Protein AF-A0A1Z9AS74-F1 (afdb_monomer_lite)

Foldseek 3Di:
DQPDQDAAQAKDFPVVSCVVRVHDLVSLCSNLQFDSLQSVLCSVQFRWIGHGSFIWGFPDPLDVDQDADPGWRWDQLQVCCCVPVVSDLVVVCVVSVHDSVVSVVLNVQRWIDTSNTIIGTDDGFGWWWKAFLQLCCCPVVVSPLCVVQVVQVHHSVVSVVLNVQRWIDTPNFIKGFDDPQPVVDHGHRGTFIKTFPLSCQLCLSVDDSVVSVVLVPPPPSVVSSVVSLVVVCVVVVVCNVVSVVQNPPRPWIDTPRTIIDTPRPD

Secondary structure (DSSP, 8-state):
----PPPEEEEEEHHHHHHHTT--HHHHHHHHTB-HHHHHHHHHHS-EEEEETEEEEE---SSSS----SS---EEHHHHHHHHHTT-HHHHHHHHT--HHHHHHHHHTT-EEETTEEEEEE-PPBEEEEEEHHHHHHHHSTT-HHHHHHHTT--HHHHHHHHTTT-EEETTEEEEE---SSTT----SSPEEEEEHHHHHHTTTTS-HHHHHHHHT-S-HHHHHHHHHHHHHHHTGGGHHHHHHHHTSTTEEEETTEEEEE----

pLDDT: mean 89.71, std 7.83, range [37.09, 96.62]

Structure (mmCIF, N/CA/C/O backbone):
data_AF-A0A1Z9AS74-F1
#
_entry.id   AF-A0A1Z9AS74-F1
#
loop_
_atom_site.group_PDB
_atom_site.id
_atom_site.type_symbol
_atom_site.label_atom_id
_atom_site.label_alt_id
_atom_site.label_comp_id
_atom_site.label_asym_id
_atom_site.label_entity_id
_atom_site.label_seq_id
_atom_site.pdbx_PDB_ins_code
_atom_site.Cartn_x
_atom_site.Cartn_y
_atom_site.Cartn_z
_atom_site.occupancy
_atom_site.B_iso_or_equiv
_atom_site.auth_seq_id
_atom_site.auth_comp_id
_atom_site.auth_asym_id
_atom_site.auth_atom_id
_atom_site.pdbx_PDB_model_num
ATOM 1 N N . MET A 1 1 ? -21.121 -2.957 -3.893 1.00 37.09 1 MET A N 1
ATOM 2 C CA . MET A 1 1 ? -20.761 -3.255 -5.298 1.00 37.09 1 MET A CA 1
ATOM 3 C C . MET A 1 1 ? -19.310 -2.841 -5.488 1.00 37.09 1 MET A C 1
ATOM 5 O O . MET A 1 1 ? -18.975 -1.744 -5.074 1.00 37.09 1 MET A O 1
ATOM 9 N N . GLN A 1 2 ? -18.427 -3.704 -5.999 1.00 46.56 2 GLN A N 1
ATOM 10 C CA . GLN A 1 2 ? -17.065 -3.272 -6.344 1.00 46.56 2 GLN A CA 1
ATOM 11 C C . GLN A 1 2 ? -17.156 -2.410 -7.606 1.00 46.56 2 GLN A C 1
ATOM 13 O O . GLN A 1 2 ? -17.549 -2.927 -8.653 1.00 46.56 2 GLN A O 1
ATOM 18 N N . ASN A 1 3 ? -16.815 -1.123 -7.508 1.00 53.22 3 ASN A N 1
ATOM 19 C CA . ASN A 1 3 ? -16.619 -0.275 -8.680 1.00 53.22 3 ASN A CA 1
ATOM 20 C C . ASN A 1 3 ? -15.482 -0.887 -9.505 1.00 53.22 3 ASN A C 1
ATOM 22 O O . ASN A 1 3 ? -14.310 -0.817 -9.135 1.00 53.22 3 ASN A O 1
ATOM 26 N N . LYS A 1 4 ? -15.835 -1.578 -10.593 1.00 73.62 4 LYS A N 1
ATOM 27 C CA . LYS A 1 4 ? -14.852 -2.088 -11.547 1.00 73.62 4 LYS A CA 1
ATOM 28 C C . LYS A 1 4 ? -14.356 -0.905 -12.364 1.00 73.62 4 LYS A C 1
ATOM 30 O O . LYS A 1 4 ? -15.048 -0.459 -13.272 1.00 73.62 4 LYS A O 1
ATOM 35 N N . ILE A 1 5 ? -13.164 -0.419 -12.040 1.00 82.69 5 ILE A N 1
ATOM 36 C CA . ILE A 1 5 ? -12.477 0.566 -12.876 1.00 82.69 5 ILE A CA 1
ATOM 37 C C . ILE A 1 5 ? -12.129 -0.045 -14.248 1.00 82.69 5 ILE A C 1
ATOM 39 O O . ILE A 1 5 ? -11.833 -1.245 -14.324 1.00 82.69 5 ILE A O 1
ATOM 43 N N . PRO A 1 6 ? -12.167 0.735 -15.342 1.00 84.81 6 PRO A N 1
ATOM 44 C CA . PRO A 1 6 ? -11.913 0.218 -16.685 1.00 84.81 6 PRO A CA 1
ATOM 45 C C . PRO A 1 6 ? -10.488 -0.329 -16.852 1.00 84.81 6 PRO A C 1
ATOM 47 O O . PRO A 1 6 ? -9.507 0.367 -16.612 1.00 84.81 6 PRO A O 1
ATOM 50 N N . SER A 1 7 ? -10.333 -1.570 -17.312 1.00 84.81 7 SER A N 1
ATOM 51 C CA . SER A 1 7 ? -9.008 -2.104 -17.661 1.00 84.81 7 SER A CA 1
ATOM 52 C C . SER A 1 7 ? -8.605 -1.656 -19.070 1.00 84.81 7 SER A C 1
ATOM 54 O O . SER A 1 7 ? -9.430 -1.662 -19.985 1.00 84.81 7 SER A O 1
ATOM 56 N N . THR A 1 8 ? -7.333 -1.303 -19.277 1.00 85.44 8 THR A N 1
ATOM 57 C CA . THR A 1 8 ? -6.814 -0.871 -20.587 1.00 85.44 8 THR A CA 1
ATOM 58 C C . THR A 1 8 ? -5.748 -1.824 -21.120 1.00 85.44 8 THR A C 1
ATOM 60 O O . THR A 1 8 ? -4.855 -2.252 -20.398 1.00 85.44 8 THR A O 1
ATOM 63 N N . LYS A 1 9 ? -5.804 -2.153 -22.415 1.00 88.38 9 LYS A N 1
ATOM 64 C CA . LYS A 1 9 ? -4.730 -2.903 -23.104 1.00 88.38 9 LYS A CA 1
ATOM 65 C C . LYS A 1 9 ? -3.607 -1.993 -23.616 1.00 88.38 9 LYS A C 1
ATOM 67 O O . LYS A 1 9 ? -2.625 -2.484 -24.170 1.00 88.38 9 LYS A O 1
ATOM 72 N N . LEU A 1 10 ? -3.790 -0.680 -23.504 1.00 92.19 10 LEU A N 1
ATOM 73 C CA . LEU A 1 10 ? -2.827 0.334 -23.908 1.00 92.19 10 LEU A CA 1
ATOM 74 C C . LEU A 1 10 ? -2.086 0.835 -22.674 1.00 92.19 10 LEU A C 1
ATOM 76 O O . LEU A 1 10 ? -2.674 0.939 -21.602 1.00 92.19 10 LEU A O 1
ATOM 80 N N . VAL A 1 11 ? -0.819 1.199 -22.842 1.00 92.88 11 VAL A N 1
ATOM 81 C CA . VAL A 1 11 ? -0.097 1.936 -21.803 1.00 92.88 11 VAL A CA 1
ATOM 82 C C . VAL A 1 11 ? -0.590 3.378 -21.797 1.00 92.88 11 VAL A C 1
ATOM 84 O O . VAL A 1 11 ? -0.501 4.066 -22.812 1.00 92.88 11 VAL A O 1
ATOM 87 N N . MET A 1 12 ? -1.080 3.845 -20.658 1.00 92.62 12 MET A N 1
ATOM 88 C CA . MET A 1 12 ? -1.488 5.234 -20.456 1.00 92.62 12 MET A CA 1
ATOM 89 C C . MET A 1 12 ? -0.696 5.831 -19.303 1.00 92.62 12 MET A C 1
ATOM 91 O O . MET A 1 12 ? -0.360 5.128 -18.360 1.00 92.62 12 MET A O 1
ATOM 95 N N . ASP A 1 13 ? -0.377 7.115 -19.382 1.00 91.31 13 ASP A N 1
ATOM 96 C CA . ASP A 1 13 ? 0.068 7.877 -18.215 1.00 91.31 13 ASP A CA 1
ATOM 97 C C . ASP A 1 13 ? -1.055 7.892 -17.159 1.00 91.31 13 ASP A C 1
ATOM 99 O O . ASP A 1 13 ? -2.227 7.948 -17.533 1.00 91.31 13 ASP A O 1
ATOM 103 N N . LEU A 1 14 ? -0.725 7.757 -15.869 1.00 92.19 14 LEU A N 1
ATOM 104 C CA . LEU A 1 14 ? -1.730 7.616 -14.806 1.00 92.19 14 LEU A CA 1
ATOM 105 C C . LEU A 1 14 ? -2.691 8.823 -14.731 1.00 92.19 14 LEU A C 1
ATOM 107 O O . LEU A 1 14 ? -3.897 8.583 -14.800 1.00 92.19 14 LEU A O 1
ATOM 111 N N . PRO A 1 15 ? -2.224 10.088 -14.673 1.00 91.69 15 PRO A N 1
ATOM 112 C CA . PRO A 1 15 ? -3.095 11.259 -14.807 1.00 91.69 15 PRO A CA 1
ATOM 113 C C . PRO A 1 15 ? -4.027 11.194 -16.022 1.00 91.69 15 PRO A C 1
ATOM 115 O O . PRO A 1 15 ? -5.236 11.371 -15.888 1.00 91.69 15 PRO A O 1
ATOM 118 N N . HIS A 1 16 ? -3.487 10.861 -17.198 1.00 91.12 16 HIS A N 1
ATOM 119 C CA . HIS A 1 16 ? -4.297 10.750 -18.411 1.00 91.12 16 HIS A CA 1
ATOM 120 C C . HIS A 1 16 ? -5.325 9.608 -18.345 1.00 91.12 16 HIS A C 1
ATOM 122 O O . HIS A 1 16 ? -6.422 9.736 -18.879 1.00 91.12 16 HIS A O 1
ATOM 128 N N . TYR A 1 17 ? -4.991 8.484 -17.708 1.00 92.88 17 TYR A N 1
ATOM 129 C CA . TYR A 1 17 ? -5.926 7.381 -17.481 1.00 92.88 17 TYR A CA 1
ATOM 130 C C . TYR A 1 17 ? -7.100 7.820 -16.596 1.00 92.88 17 TYR A C 1
ATOM 132 O O . TYR A 1 17 ? -8.246 7.543 -16.944 1.00 92.88 17 TYR A O 1
ATOM 140 N N . LEU A 1 18 ? -6.820 8.512 -15.486 1.00 92.94 18 LEU A N 1
ATOM 141 C CA . LEU A 1 18 ? -7.846 8.994 -14.555 1.00 92.94 18 LEU A CA 1
ATOM 142 C C . LEU A 1 18 ? -8.792 9.984 -15.245 1.00 92.94 18 LEU A C 1
ATOM 144 O O . LEU A 1 18 ? -10.007 9.829 -15.162 1.00 92.94 18 LEU A O 1
ATOM 148 N N . GLU A 1 19 ? -8.238 10.933 -16.003 1.00 93.25 19 GLU A N 1
ATOM 149 C CA . GLU A 1 19 ? -9.012 11.894 -16.794 1.00 93.25 19 GLU A CA 1
ATOM 150 C C . GLU A 1 19 ? -9.848 11.203 -17.883 1.00 93.25 19 GLU A C 1
ATOM 152 O O . GLU A 1 19 ? -11.042 11.455 -18.004 1.00 93.25 19 GLU A O 1
ATOM 157 N N . HIS A 1 20 ? -9.244 10.299 -18.663 1.00 92.12 20 HIS A N 1
ATOM 158 C CA . HIS A 1 20 ? -9.912 9.643 -19.790 1.00 92.12 20 HIS A CA 1
ATOM 159 C C . HIS A 1 20 ? -11.107 8.781 -19.374 1.00 92.12 20 HIS A C 1
ATOM 161 O O . HIS A 1 20 ? -12.071 8.671 -20.131 1.00 92.12 20 HIS A O 1
ATOM 167 N N . PHE A 1 21 ? -11.023 8.137 -18.209 1.00 92.88 21 PHE A N 1
ATOM 168 C CA . PHE A 1 21 ? -12.086 7.283 -17.684 1.00 92.88 21 PHE A CA 1
ATOM 169 C C . PHE A 1 21 ? -12.975 7.978 -16.649 1.00 92.88 21 PHE A C 1
ATOM 171 O O . PHE A 1 21 ? -13.866 7.319 -16.121 1.00 92.88 21 PHE A O 1
ATOM 178 N N . GLU A 1 22 ? -12.747 9.267 -16.377 1.00 93.12 22 GLU A N 1
ATOM 179 C CA . GLU A 1 22 ? -13.486 10.051 -15.377 1.00 93.12 22 GLU A CA 1
ATOM 180 C C . GLU A 1 22 ? -13.488 9.379 -13.987 1.00 93.12 22 GLU A C 1
ATOM 182 O O . GLU A 1 22 ? -14.496 9.365 -13.288 1.00 93.12 22 GLU A O 1
ATOM 187 N N . VAL A 1 23 ? -12.349 8.792 -13.596 1.00 92.00 23 VAL A N 1
ATOM 188 C CA . VAL A 1 23 ? -12.166 8.084 -12.316 1.00 92.00 23 VAL A CA 1
ATOM 189 C C . VAL A 1 23 ? -11.324 8.942 -11.378 1.00 92.00 23 VAL A C 1
ATOM 191 O O . VAL A 1 23 ? -10.235 9.380 -11.756 1.00 92.00 23 VAL A O 1
ATOM 194 N N . SER A 1 24 ? -11.778 9.143 -10.139 1.00 92.88 24 SER A N 1
ATOM 195 C CA . SER A 1 24 ? -10.987 9.873 -9.138 1.00 92.88 24 SER A CA 1
ATOM 196 C C . SER A 1 24 ? -9.806 9.039 -8.608 1.00 92.88 24 SER A C 1
ATOM 198 O O . SER A 1 24 ? -9.793 7.806 -8.693 1.00 92.88 24 SER A O 1
ATOM 200 N N . SER A 1 25 ? -8.789 9.684 -8.024 1.00 92.06 25 SER A N 1
ATOM 201 C CA . SER A 1 25 ? -7.680 8.968 -7.373 1.00 92.06 25 SER A CA 1
ATOM 202 C C . SER A 1 25 ? -8.161 8.098 -6.211 1.00 92.06 25 SER A C 1
ATOM 204 O O . SER A 1 25 ? -7.641 6.998 -6.024 1.00 92.06 25 SER A O 1
ATOM 206 N N . GLU A 1 26 ? -9.178 8.540 -5.469 1.00 92.12 26 GLU A N 1
ATOM 207 C CA . GLU A 1 26 ? -9.813 7.775 -4.393 1.00 92.12 26 GLU A CA 1
ATOM 208 C C . GLU A 1 26 ? -10.501 6.518 -4.921 1.00 92.12 26 GLU A C 1
ATOM 210 O O . GLU A 1 26 ? -10.281 5.425 -4.393 1.00 92.12 26 GLU A O 1
ATOM 215 N N . GLU A 1 27 ? -11.292 6.646 -5.987 1.00 91.31 27 GLU A N 1
ATOM 216 C CA . GLU A 1 27 ? -11.967 5.513 -6.621 1.00 91.31 27 GLU A CA 1
ATOM 217 C C . GLU A 1 27 ? -10.962 4.507 -7.184 1.00 91.31 27 GLU A C 1
ATOM 219 O O . GLU A 1 27 ? -11.112 3.295 -6.989 1.00 91.31 27 GLU A O 1
ATOM 224 N N . PHE A 1 28 ? -9.900 4.996 -7.829 1.00 91.94 28 PHE A N 1
ATOM 225 C CA . PHE A 1 28 ? -8.823 4.155 -8.339 1.00 91.94 28 PHE A CA 1
ATOM 226 C C . PHE A 1 28 ? -8.083 3.430 -7.209 1.00 91.94 28 PHE A C 1
ATOM 228 O O . PHE A 1 28 ? -7.892 2.211 -7.276 1.00 91.94 28 PHE A O 1
ATOM 235 N N . ALA A 1 29 ? -7.694 4.154 -6.155 1.00 91.81 29 ALA A N 1
ATOM 236 C CA . ALA A 1 29 ? -7.008 3.595 -4.995 1.00 91.81 29 ALA A CA 1
ATOM 237 C C . ALA A 1 29 ? -7.863 2.524 -4.309 1.00 91.81 29 ALA A C 1
ATOM 239 O O . ALA A 1 29 ? -7.374 1.428 -4.026 1.00 91.81 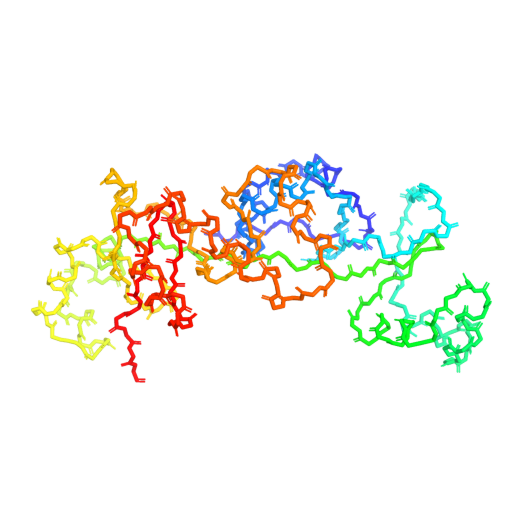29 ALA A O 1
ATOM 240 N N . LEU A 1 30 ? -9.155 2.798 -4.108 1.00 90.12 30 LEU A N 1
ATOM 241 C CA . LEU A 1 30 ? -10.104 1.852 -3.533 1.00 90.12 30 LEU A CA 1
ATOM 242 C C . LEU A 1 30 ? -10.239 0.595 -4.400 1.00 90.12 30 LEU A C 1
ATOM 244 O O . LEU A 1 30 ? -10.128 -0.520 -3.888 1.00 90.12 30 LEU A O 1
ATOM 248 N N . ALA A 1 31 ? -10.428 0.757 -5.711 1.00 88.81 31 ALA A N 1
ATOM 249 C CA . ALA A 1 31 ? -10.612 -0.362 -6.632 1.00 88.81 31 ALA A CA 1
ATOM 250 C C . ALA A 1 31 ? -9.354 -1.236 -6.775 1.00 88.81 31 ALA A C 1
ATOM 252 O O . ALA A 1 31 ? -9.466 -2.448 -6.972 1.00 88.81 31 ALA A O 1
ATOM 253 N N . LYS A 1 32 ? -8.157 -0.647 -6.660 1.00 88.06 32 LYS A N 1
ATOM 254 C CA . LYS A 1 32 ? -6.878 -1.376 -6.692 1.00 88.06 32 LYS A CA 1
ATOM 255 C C . LYS A 1 32 ? -6.396 -1.850 -5.317 1.00 88.06 32 LYS A C 1
ATOM 257 O O . LYS A 1 32 ? -5.405 -2.576 -5.250 1.00 88.06 32 LYS A O 1
ATOM 262 N N . GLY A 1 33 ? -7.074 -1.475 -4.229 1.00 91.44 33 GLY A N 1
ATOM 263 C CA . GLY A 1 33 ? -6.620 -1.764 -2.867 1.00 91.44 33 GLY A CA 1
ATOM 264 C C . GLY A 1 33 ? -5.270 -1.114 -2.555 1.00 91.44 33 GLY A C 1
ATOM 265 O O . GLY A 1 33 ? -4.417 -1.738 -1.927 1.00 91.44 33 GLY A O 1
ATOM 266 N N . ILE A 1 34 ? -5.059 0.110 -3.037 1.00 93.75 34 ILE A N 1
ATOM 267 C CA . ILE A 1 34 ? -3.841 0.908 -2.878 1.00 93.75 34 ILE A CA 1
ATOM 268 C C . ILE A 1 34 ? -4.069 1.972 -1.801 1.00 93.75 34 ILE A C 1
ATOM 270 O O . ILE A 1 34 ? -5.157 2.537 -1.683 1.00 93.75 34 ILE A O 1
ATOM 274 N N . TYR A 1 35 ? -3.035 2.263 -1.014 1.00 94.06 35 TYR A N 1
ATOM 275 C CA . TYR A 1 35 ? -3.054 3.379 -0.073 1.00 94.06 35 TYR A CA 1
ATOM 276 C C . TYR A 1 35 ? -3.079 4.722 -0.812 1.00 94.06 35 TYR A C 1
ATOM 278 O O . TYR A 1 35 ? -2.152 5.038 -1.557 1.00 94.06 35 TYR A O 1
ATOM 286 N N . LEU A 1 36 ? -4.142 5.504 -0.601 1.00 92.44 36 LEU A N 1
ATOM 287 C CA . LEU A 1 36 ? -4.452 6.714 -1.364 1.00 92.44 36 LEU A CA 1
ATOM 288 C C . LEU A 1 36 ? -3.326 7.740 -1.294 1.00 92.44 36 LEU A C 1
ATOM 290 O O . LEU A 1 36 ? -2.847 8.179 -2.328 1.00 92.44 36 LEU A O 1
ATOM 294 N N . ASN A 1 37 ? -2.838 8.048 -0.093 1.00 89.31 37 ASN A N 1
ATOM 295 C CA . ASN A 1 37 ? -1.765 9.027 0.082 1.00 89.31 37 ASN A CA 1
ATOM 296 C C . ASN A 1 37 ? -0.497 8.605 -0.697 1.00 89.31 37 ASN A C 1
ATOM 298 O O . ASN A 1 37 ? 0.132 9.414 -1.371 1.00 89.31 37 ASN A O 1
ATOM 302 N N . ALA A 1 38 ? -0.172 7.306 -0.728 1.00 89.75 38 ALA A N 1
ATOM 303 C CA . ALA A 1 38 ? 0.943 6.824 -1.543 1.00 89.75 38 ALA A CA 1
ATOM 304 C C . ALA A 1 38 ? 0.698 6.990 -3.056 1.00 89.75 38 ALA A C 1
ATOM 306 O O . ALA A 1 38 ? 1.643 7.288 -3.785 1.00 89.75 38 ALA A O 1
ATOM 307 N N . LEU A 1 39 ? -0.544 6.815 -3.522 1.00 91.44 39 LEU A N 1
ATOM 308 C CA . LEU A 1 39 ? -0.935 7.059 -4.912 1.00 91.44 39 LEU A CA 1
ATOM 309 C C . LEU A 1 39 ? -0.874 8.546 -5.272 1.00 91.44 39 LEU A C 1
ATOM 311 O O . LEU A 1 39 ? -0.305 8.883 -6.302 1.00 91.44 39 LEU A O 1
ATOM 315 N N . GLU A 1 40 ? -1.432 9.424 -4.441 1.00 89.06 40 GLU A N 1
ATOM 316 C CA . GLU A 1 40 ? -1.433 10.876 -4.656 1.00 89.06 40 GLU A CA 1
ATOM 317 C C . GLU A 1 40 ? -0.017 11.426 -4.727 1.00 89.06 40 GLU A C 1
ATOM 319 O O . GLU A 1 40 ? 0.319 12.203 -5.621 1.00 89.06 40 GLU A O 1
ATOM 324 N N . ILE A 1 41 ? 0.843 10.972 -3.819 1.00 82.50 41 ILE A N 1
ATOM 325 C CA . ILE A 1 41 ? 2.250 11.320 -3.874 1.00 82.50 41 ILE A CA 1
ATOM 326 C C . ILE A 1 41 ? 2.866 10.838 -5.199 1.00 82.50 41 ILE A C 1
ATOM 328 O O . ILE A 1 41 ? 3.551 11.603 -5.879 1.00 82.50 41 ILE A O 1
ATOM 332 N N . ALA A 1 42 ? 2.608 9.589 -5.596 1.00 83.56 42 ALA A N 1
ATOM 333 C CA . ALA A 1 42 ? 3.154 9.057 -6.836 1.00 83.56 42 ALA A CA 1
ATOM 334 C C . ALA A 1 42 ? 2.637 9.804 -8.076 1.00 83.56 42 ALA A C 1
ATOM 336 O O . ALA A 1 42 ? 3.420 10.051 -8.977 1.00 83.56 42 ALA A O 1
ATOM 337 N N . ILE A 1 43 ? 1.372 10.236 -8.114 1.00 86.38 43 ILE A N 1
ATOM 338 C CA . ILE A 1 43 ? 0.814 11.059 -9.204 1.00 86.38 43 ILE A CA 1
ATOM 339 C C . ILE A 1 43 ? 1.583 12.378 -9.363 1.00 86.38 43 ILE A C 1
ATOM 341 O O . ILE A 1 43 ? 1.814 12.824 -10.486 1.00 86.38 43 ILE A O 1
ATOM 345 N N . ASN A 1 44 ? 1.974 12.999 -8.249 1.00 80.56 44 ASN A N 1
ATOM 346 C CA . ASN A 1 44 ? 2.608 14.316 -8.249 1.00 80.56 44 ASN A CA 1
ATOM 347 C C . ASN A 1 44 ? 4.123 14.270 -8.491 1.00 80.56 44 ASN A C 1
ATOM 349 O O . ASN A 1 44 ? 4.690 15.212 -9.044 1.00 80.56 44 ASN A O 1
ATOM 353 N N . GLU A 1 45 ? 4.789 13.199 -8.065 1.00 74.81 45 GLU A N 1
ATOM 354 C CA . GLU A 1 45 ? 6.256 13.115 -8.055 1.00 74.81 45 GLU A CA 1
ATOM 355 C C . GLU A 1 45 ? 6.822 12.101 -9.045 1.00 74.81 45 GLU A C 1
ATOM 357 O O . GLU A 1 45 ? 7.976 12.216 -9.463 1.00 74.81 45 GLU A O 1
ATOM 362 N N . GLU A 1 46 ? 6.037 11.092 -9.416 1.00 75.88 46 GLU A N 1
ATOM 363 C CA . GLU A 1 46 ? 6.499 9.955 -10.191 1.00 75.88 46 GLU A CA 1
ATOM 364 C C . GLU A 1 46 ? 5.708 9.828 -11.487 1.00 75.88 46 GLU A C 1
ATOM 366 O O . GLU A 1 46 ? 4.481 9.801 -11.532 1.00 75.88 46 GLU A O 1
ATOM 371 N N . ARG A 1 47 ? 6.424 9.692 -12.602 1.00 84.19 47 ARG A N 1
ATOM 372 C CA . ARG A 1 47 ? 5.761 9.438 -13.876 1.00 84.19 47 ARG A CA 1
ATOM 373 C C . ARG A 1 47 ? 5.366 7.964 -13.971 1.00 84.19 47 ARG A C 1
ATOM 375 O O . ARG A 1 47 ? 6.149 7.139 -14.454 1.00 84.19 47 ARG A O 1
ATOM 382 N N . LEU A 1 48 ? 4.163 7.656 -13.495 1.00 91.12 48 LEU A N 1
ATOM 383 C CA . LEU A 1 48 ? 3.575 6.320 -13.522 1.00 91.12 48 LEU A CA 1
ATOM 384 C C . LEU A 1 48 ? 2.701 6.080 -14.755 1.00 91.12 48 LEU A C 1
ATOM 386 O O . LEU A 1 48 ? 2.074 6.983 -15.306 1.00 91.12 48 LEU A O 1
ATOM 390 N N . PHE A 1 49 ? 2.628 4.813 -15.148 1.00 93.06 49 PHE A N 1
ATOM 391 C CA . PHE A 1 49 ? 1.835 4.337 -16.270 1.00 93.06 49 PHE A CA 1
ATOM 392 C C . PHE A 1 49 ? 0.895 3.215 -15.841 1.00 93.06 49 PHE A C 1
ATOM 394 O O . PHE A 1 49 ? 1.267 2.349 -15.054 1.00 93.06 49 PHE A O 1
ATOM 401 N N . VAL A 1 50 ? -0.305 3.193 -16.410 1.00 93.31 50 VAL A N 1
ATOM 402 C CA . VAL A 1 50 ? -1.311 2.148 -16.228 1.00 93.31 50 VAL A CA 1
ATOM 403 C C . VAL A 1 50 ? -1.317 1.244 -17.455 1.00 93.31 50 VAL A C 1
ATOM 405 O O . VAL A 1 50 ? -1.378 1.719 -18.592 1.00 93.31 50 VAL A O 1
ATOM 408 N N . CYS A 1 51 ? -1.273 -0.068 -17.232 1.00 92.62 51 CYS A N 1
ATOM 409 C CA . CYS A 1 51 ? -1.553 -1.069 -18.256 1.00 92.62 51 CYS A CA 1
ATOM 410 C C . CYS A 1 51 ? -2.204 -2.299 -17.618 1.00 92.62 51 CYS A C 1
ATOM 412 O O . CYS A 1 51 ? -1.673 -2.889 -16.676 1.00 92.62 51 CYS A O 1
ATOM 414 N N . GLY A 1 52 ? -3.349 -2.712 -18.155 1.00 88.31 52 GLY A N 1
ATOM 415 C CA . GLY A 1 52 ? -4.203 -3.720 -17.544 1.00 88.31 52 GLY A CA 1
ATOM 416 C C . GLY A 1 52 ? -4.649 -3.257 -16.162 1.00 88.31 52 GLY A C 1
ATOM 417 O O . GLY A 1 52 ? -5.279 -2.210 -16.028 1.00 88.31 52 GLY A O 1
ATOM 418 N N . ASP A 1 53 ? -4.283 -4.033 -15.143 1.00 84.62 53 ASP A N 1
ATOM 419 C CA . ASP A 1 53 ? -4.580 -3.737 -13.741 1.00 84.62 53 ASP A CA 1
ATOM 420 C C . ASP A 1 53 ? -3.379 -3.243 -12.932 1.00 84.62 53 ASP A C 1
ATOM 422 O O . ASP A 1 53 ? -3.517 -3.003 -11.733 1.00 84.62 53 ASP A O 1
ATOM 426 N N . ASN A 1 54 ? -2.225 -3.069 -13.576 1.00 90.31 54 ASN A N 1
ATOM 427 C CA . ASN A 1 54 ? -0.964 -2.792 -12.903 1.00 90.31 54 ASN A CA 1
ATOM 428 C C . ASN A 1 54 ? -0.470 -1.371 -13.177 1.00 90.31 54 ASN A C 1
ATOM 430 O O . ASN A 1 54 ? -0.700 -0.800 -14.250 1.00 90.31 54 ASN A O 1
ATOM 434 N N . LEU A 1 55 ? 0.263 -0.844 -12.198 1.00 93.44 55 LEU A N 1
ATOM 435 C CA . LEU A 1 55 ? 1.062 0.364 -12.331 1.00 93.44 55 LEU A CA 1
ATOM 436 C C . LEU A 1 55 ? 2.476 -0.000 -12.770 1.00 93.44 55 LEU A C 1
ATOM 438 O O . LEU A 1 55 ? 3.007 -1.050 -12.407 1.00 93.44 55 LEU A O 1
ATOM 442 N N . TYR A 1 56 ? 3.086 0.890 -13.537 1.00 93.69 56 TYR A N 1
ATOM 443 C CA . TYR A 1 56 ? 4.441 0.751 -14.034 1.00 93.69 56 TYR A CA 1
ATOM 444 C C . TYR A 1 56 ? 5.187 2.072 -13.929 1.00 93.69 56 TYR A C 1
ATOM 446 O O . TYR A 1 56 ? 4.600 3.138 -14.088 1.00 93.69 56 TYR A O 1
ATOM 454 N N . TYR A 1 57 ? 6.500 1.995 -13.756 1.00 91.00 57 TYR A N 1
ATOM 455 C CA . TYR A 1 57 ? 7.393 3.139 -13.888 1.00 91.00 57 TYR A CA 1
ATOM 456 C C . TYR A 1 57 ? 8.357 2.918 -15.048 1.00 91.00 57 TYR A C 1
ATOM 458 O O . TYR A 1 57 ? 8.654 1.787 -15.444 1.00 91.00 57 TYR A O 1
ATOM 466 N N . LYS A 1 58 ? 8.860 4.017 -15.605 1.00 90.19 58 LYS A N 1
ATOM 467 C CA . LYS A 1 58 ? 9.902 3.972 -16.627 1.00 90.19 58 LYS A CA 1
ATOM 468 C C . LYS A 1 58 ? 11.250 3.654 -15.977 1.00 90.19 58 LYS A C 1
ATOM 470 O O . LYS A 1 58 ? 11.775 4.474 -15.232 1.00 90.19 58 LYS A O 1
ATOM 475 N N . ALA A 1 59 ? 11.805 2.481 -16.276 1.00 88.25 59 ALA A N 1
ATOM 476 C CA . ALA A 1 59 ? 13.039 2.001 -15.653 1.00 88.25 59 ALA A CA 1
ATOM 477 C C . ALA A 1 59 ? 14.311 2.417 -16.405 1.00 88.25 59 ALA A C 1
ATOM 479 O O . ALA A 1 59 ? 15.389 2.472 -15.819 1.00 88.25 59 ALA A O 1
ATOM 480 N N . THR A 1 60 ? 14.191 2.701 -17.699 1.00 86.12 60 THR A N 1
ATOM 481 C CA . THR A 1 60 ? 15.313 3.010 -18.594 1.00 86.12 60 THR A CA 1
ATOM 482 C C . THR A 1 60 ? 15.269 4.462 -19.053 1.00 86.12 60 THR A C 1
ATOM 484 O O . THR A 1 60 ? 14.234 5.114 -18.960 1.00 86.12 60 THR A O 1
ATOM 487 N N . GLN A 1 61 ? 16.388 5.000 -19.539 1.00 82.06 61 GLN A N 1
ATOM 488 C CA . GLN A 1 61 ? 16.478 6.381 -20.038 1.00 82.06 61 GLN A CA 1
ATOM 489 C C . GLN A 1 61 ? 16.925 6.444 -21.504 1.00 82.06 61 GLN A C 1
ATOM 491 O O . GLN A 1 61 ? 17.580 7.400 -21.916 1.00 82.06 61 GLN A O 1
ATOM 496 N N . TYR A 1 62 ? 16.573 5.446 -22.321 1.00 81.12 62 TYR A N 1
ATOM 497 C CA . TYR A 1 62 ? 17.011 5.414 -23.723 1.00 81.12 62 TYR A CA 1
ATOM 498 C C . TYR A 1 62 ? 16.496 6.618 -24.526 1.00 81.12 62 TYR A C 1
ATOM 500 O O . TYR A 1 62 ? 17.109 7.053 -25.500 1.00 81.12 62 TYR A O 1
ATOM 508 N N . SER A 1 63 ? 15.355 7.162 -24.108 1.00 73.44 63 SER A N 1
ATOM 509 C CA . SER A 1 63 ? 14.773 8.416 -24.558 1.00 73.44 63 SER A CA 1
ATOM 510 C C . SER A 1 63 ? 14.594 9.375 -23.370 1.00 73.44 63 SER A C 1
ATOM 512 O O . SER A 1 63 ? 14.048 8.983 -22.337 1.00 73.44 63 SER A O 1
ATOM 514 N N . PRO A 1 64 ? 14.960 10.663 -23.493 1.00 69.00 64 PRO A N 1
ATOM 515 C CA . PRO A 1 64 ? 14.735 11.646 -22.425 1.00 69.00 64 PRO A CA 1
ATOM 516 C C . PRO A 1 64 ? 13.248 11.844 -22.088 1.00 69.00 64 PRO A C 1
ATOM 518 O O . PRO A 1 64 ? 12.885 12.124 -20.952 1.00 69.00 64 PRO A O 1
ATOM 521 N N . SER A 1 65 ? 12.360 11.649 -23.068 1.00 73.19 65 SER A N 1
ATOM 522 C CA . SER A 1 65 ? 10.907 11.681 -22.888 1.00 73.19 65 SER A CA 1
ATOM 523 C C . SER A 1 65 ? 10.281 10.437 -23.513 1.00 73.19 65 SER A C 1
ATOM 525 O O . SER A 1 65 ? 10.392 10.222 -24.718 1.00 73.19 65 SER A O 1
ATOM 527 N N . LEU A 1 66 ? 9.596 9.618 -22.702 1.00 80.31 66 LEU A N 1
ATOM 528 C CA . LEU A 1 66 ? 8.767 8.539 -23.244 1.00 80.31 66 LEU A CA 1
ATOM 529 C C . LEU A 1 66 ? 7.615 9.171 -24.031 1.00 80.31 66 LEU A C 1
ATOM 531 O O . LEU A 1 66 ? 6.729 9.798 -23.441 1.00 80.31 66 LEU A O 1
ATOM 535 N N . LYS A 1 67 ? 7.652 9.013 -25.355 1.00 82.12 67 LYS A N 1
ATOM 536 C CA . LYS A 1 67 ? 6.601 9.446 -26.278 1.00 82.12 67 LYS A CA 1
ATOM 537 C C . LYS A 1 67 ? 5.766 8.235 -26.672 1.00 82.12 67 LYS A C 1
ATOM 539 O O . LYS A 1 67 ? 6.180 7.428 -27.504 1.00 82.12 67 LYS A O 1
ATOM 544 N N . LEU A 1 68 ? 4.597 8.105 -26.058 1.00 83.94 68 LEU A N 1
ATOM 545 C CA . LEU A 1 68 ? 3.625 7.083 -26.425 1.00 83.94 68 LEU A CA 1
ATOM 546 C C . LEU A 1 68 ? 2.921 7.514 -27.720 1.00 83.94 68 LEU A C 1
ATOM 548 O O . LEU A 1 68 ? 2.484 8.655 -27.853 1.00 83.94 68 LEU A O 1
ATOM 552 N N . GLY A 1 69 ? 2.861 6.620 -28.709 1.00 79.81 69 GLY A N 1
ATOM 553 C CA . GLY A 1 69 ? 2.091 6.857 -29.935 1.00 79.81 69 GLY A CA 1
ATOM 554 C C . GLY A 1 69 ? 0.581 6.770 -29.685 1.00 79.81 69 GLY A C 1
ATOM 555 O O . GLY A 1 69 ? 0.151 6.438 -28.589 1.00 79.81 69 GLY A O 1
ATOM 556 N N . LYS A 1 70 ? -0.242 6.979 -30.725 1.00 81.25 70 LYS A N 1
ATOM 557 C CA . LYS A 1 70 ? -1.721 6.951 -30.616 1.00 81.25 70 LYS A CA 1
ATOM 558 C C . LYS A 1 70 ? -2.305 5.628 -30.086 1.00 81.25 70 LYS A C 1
ATOM 560 O O . LYS A 1 70 ? -3.419 5.617 -29.581 1.00 81.25 70 LYS A O 1
ATOM 565 N N . ARG A 1 71 ? -1.596 4.504 -30.256 1.00 84.75 71 ARG A N 1
ATOM 566 C CA . ARG A 1 71 ? -1.994 3.167 -29.771 1.00 84.75 71 ARG A CA 1
ATOM 567 C C . ARG A 1 71 ? -0.780 2.436 -29.191 1.00 84.75 71 ARG A C 1
ATOM 569 O O . ARG A 1 71 ? -0.171 1.616 -29.880 1.00 84.75 71 ARG A O 1
ATOM 576 N N . PRO A 1 72 ? -0.384 2.763 -27.955 1.00 87.9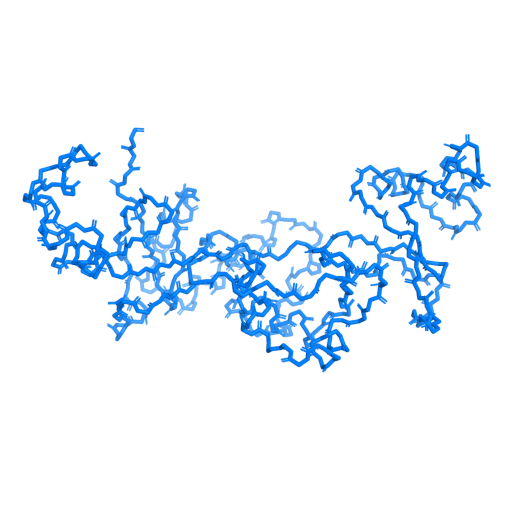4 72 PRO A N 1
ATOM 577 C CA . PRO A 1 72 ? 0.805 2.217 -27.322 1.00 87.94 72 PRO A CA 1
ATOM 578 C C . PRO A 1 72 ? 0.502 0.821 -26.753 1.00 87.94 72 PRO A C 1
ATOM 580 O O . PRO A 1 72 ? 0.295 0.654 -25.554 1.00 87.94 72 PRO A O 1
ATOM 583 N N . VAL A 1 73 ? 0.457 -0.191 -27.621 1.00 90.19 73 VAL A N 1
ATOM 584 C CA . VAL A 1 73 ? 0.297 -1.592 -27.202 1.00 90.19 73 VAL A CA 1
ATOM 585 C C . VAL A 1 73 ? 1.654 -2.118 -26.713 1.00 90.19 73 VAL A C 1
ATOM 587 O O . VAL A 1 73 ? 2.594 -2.167 -27.514 1.00 90.19 73 VAL A O 1
ATOM 590 N N . PRO A 1 74 ? 1.797 -2.505 -25.433 1.00 93.19 74 PRO A N 1
ATOM 591 C CA . PRO A 1 74 ? 3.049 -3.051 -24.931 1.00 93.19 74 PRO A CA 1
ATOM 592 C C . PRO A 1 74 ? 3.227 -4.509 -25.362 1.00 93.19 74 PRO A C 1
ATOM 594 O O . PRO A 1 74 ? 2.263 -5.229 -25.630 1.00 93.19 74 PRO A O 1
ATOM 597 N N . LYS A 1 75 ? 4.477 -4.972 -25.368 1.00 94.38 75 LYS A N 1
ATOM 598 C CA . LYS A 1 75 ? 4.806 -6.404 -25.317 1.00 94.38 75 LYS A CA 1
ATOM 599 C C . LYS A 1 75 ? 5.425 -6.700 -23.961 1.00 94.38 75 LYS A C 1
ATOM 601 O O . LYS A 1 75 ? 6.110 -5.837 -23.421 1.00 94.38 75 LYS A O 1
ATOM 606 N N . THR A 1 76 ? 5.255 -7.905 -23.425 1.00 95.38 76 THR A N 1
ATOM 607 C CA . THR A 1 76 ? 6.116 -8.313 -22.306 1.00 95.38 76 THR A CA 1
ATOM 608 C C . THR A 1 76 ? 7.566 -8.331 -22.789 1.00 95.38 76 THR A C 1
ATOM 610 O O . THR A 1 76 ? 7.847 -8.685 -23.942 1.00 95.38 76 THR A O 1
ATOM 613 N N . LEU A 1 77 ? 8.492 -7.908 -21.933 1.00 96.06 77 LEU A N 1
ATOM 614 C CA . LEU A 1 77 ? 9.908 -7.831 -22.277 1.00 96.06 77 LEU A CA 1
ATOM 615 C C . LEU A 1 77 ? 10.445 -9.218 -22.651 1.00 96.06 77 LEU A C 1
ATOM 617 O O . LEU A 1 77 ? 11.110 -9.360 -23.675 1.00 96.06 77 LEU A O 1
ATOM 621 N N . SER A 1 78 ? 10.050 -10.251 -21.903 1.00 95.81 78 SER A N 1
ATOM 622 C CA . SER A 1 78 ? 10.383 -11.648 -22.198 1.00 95.81 78 SER A CA 1
ATOM 623 C C . SER A 1 78 ? 9.928 -12.086 -23.597 1.00 95.81 78 SER A C 1
ATOM 625 O O . SER A 1 78 ? 10.716 -12.659 -24.355 1.00 95.81 78 SER A O 1
ATOM 627 N N . ALA A 1 79 ? 8.692 -11.762 -23.998 1.00 96.00 79 ALA A N 1
ATOM 628 C CA . ALA A 1 79 ? 8.191 -12.083 -25.334 1.00 96.00 79 ALA A CA 1
ATOM 629 C C . ALA A 1 79 ? 8.924 -11.288 -26.423 1.00 96.00 79 ALA A C 1
ATOM 631 O O . ALA A 1 79 ? 9.193 -11.817 -27.505 1.00 96.00 79 ALA A O 1
ATOM 632 N N . HIS A 1 80 ? 9.278 -10.027 -26.158 1.00 96.12 80 HIS A N 1
ATOM 633 C CA . HIS A 1 80 ? 10.042 -9.224 -27.108 1.00 96.12 80 HIS A CA 1
ATOM 634 C C . HIS A 1 80 ? 11.454 -9.782 -27.335 1.00 96.12 80 HIS A C 1
ATOM 636 O O . HIS A 1 80 ? 11.845 -9.965 -28.488 1.00 96.12 80 HIS A O 1
ATOM 642 N N . ILE A 1 81 ? 12.184 -10.115 -26.265 1.00 96.31 81 ILE A N 1
ATOM 643 C CA . ILE A 1 81 ? 13.526 -10.712 -26.346 1.00 96.31 81 ILE A CA 1
ATOM 644 C C . ILE A 1 81 ? 13.460 -12.063 -27.068 1.00 96.31 81 ILE A C 1
ATOM 646 O O . ILE A 1 81 ? 14.227 -12.309 -27.998 1.00 96.31 81 ILE A O 1
ATOM 650 N N . SER A 1 82 ? 12.486 -12.908 -26.723 1.00 96.25 82 SER A N 1
ATOM 651 C CA . SER A 1 82 ? 12.306 -14.218 -27.363 1.00 96.25 82 SER A CA 1
ATOM 652 C C . SER A 1 82 ? 12.078 -14.099 -28.873 1.00 96.25 82 SER A C 1
ATOM 654 O O . SER A 1 82 ? 12.719 -14.785 -29.661 1.00 96.25 82 SER A O 1
ATOM 656 N N . THR A 1 83 ? 11.200 -13.187 -29.293 1.00 95.62 83 THR A N 1
ATOM 657 C CA . THR A 1 83 ? 10.808 -13.042 -30.707 1.00 95.62 83 THR A CA 1
ATOM 658 C C . THR A 1 83 ? 11.816 -12.269 -31.553 1.00 95.62 83 THR A C 1
ATOM 660 O O . THR A 1 83 ? 11.934 -12.535 -32.743 1.00 95.62 83 THR A O 1
ATOM 663 N N . SER A 1 84 ? 12.514 -11.286 -30.976 1.00 94.88 84 SER A N 1
ATOM 664 C CA . SER A 1 84 ? 13.358 -10.342 -31.732 1.00 94.88 84 SER A CA 1
ATOM 665 C C . SER A 1 84 ? 14.860 -10.581 -31.558 1.00 94.88 84 SER A C 1
ATOM 667 O O . SER A 1 84 ? 15.648 -10.046 -32.332 1.00 94.88 84 SER A O 1
ATOM 669 N N . PHE A 1 85 ? 15.251 -11.370 -30.553 1.00 94.69 85 PHE A N 1
ATOM 670 C CA . PHE A 1 85 ? 16.643 -11.690 -30.221 1.00 94.69 85 PHE A CA 1
ATOM 671 C C . PHE A 1 85 ? 16.849 -13.195 -29.988 1.00 94.69 85 PHE A C 1
ATOM 673 O O . PHE A 1 85 ? 17.890 -13.600 -29.488 1.00 94.69 85 PHE A O 1
ATOM 680 N N . GLY A 1 86 ? 15.862 -14.042 -30.309 1.00 92.94 86 GLY A N 1
ATOM 681 C CA . GLY A 1 86 ? 15.969 -15.496 -30.133 1.00 92.94 86 GLY A CA 1
ATOM 682 C C . GLY A 1 86 ? 16.130 -15.943 -28.676 1.00 92.94 86 GLY A C 1
ATOM 683 O O . GLY A 1 86 ? 16.650 -17.024 -28.429 1.00 92.94 86 GLY A O 1
ATOM 684 N N . GLY A 1 87 ? 15.729 -15.110 -27.708 1.00 92.31 87 GLY A N 1
ATOM 685 C CA . GLY A 1 87 ? 15.939 -15.368 -26.278 1.00 92.31 87 GLY A CA 1
ATOM 686 C C . GLY A 1 87 ? 17.299 -14.899 -25.742 1.00 92.31 87 GLY A C 1
ATOM 687 O O . GLY A 1 87 ? 17.564 -15.042 -24.547 1.00 92.31 87 GLY A O 1
ATOM 688 N N . ASP A 1 88 ? 18.147 -14.302 -26.583 1.00 94.81 88 ASP A N 1
ATOM 689 C CA . ASP A 1 88 ? 19.458 -13.794 -26.184 1.00 94.81 88 ASP A CA 1
ATOM 690 C C . ASP A 1 88 ? 19.343 -12.440 -25.458 1.00 94.81 88 ASP A C 1
ATOM 692 O O . ASP A 1 88 ? 19.193 -11.366 -26.054 1.00 94.81 88 ASP A O 1
ATOM 696 N N . HIS A 1 89 ? 19.418 -12.505 -24.129 1.00 94.12 89 HIS A N 1
ATOM 697 C CA . HIS A 1 89 ? 19.371 -11.335 -23.255 1.00 94.12 89 HIS A CA 1
ATOM 698 C C . HIS A 1 89 ? 20.653 -10.492 -23.341 1.00 94.12 89 HIS A C 1
ATOM 700 O O . HIS A 1 89 ? 20.599 -9.285 -23.103 1.00 94.12 89 HIS A O 1
ATOM 706 N N . GLU A 1 90 ? 21.798 -11.091 -23.684 1.00 95.56 90 GLU A N 1
ATOM 707 C CA . GLU A 1 90 ? 23.071 -10.376 -23.837 1.00 95.56 90 GLU A CA 1
ATOM 708 C C . GLU A 1 90 ? 23.073 -9.553 -25.121 1.00 95.56 90 GLU A C 1
ATOM 710 O O . GLU A 1 90 ? 23.449 -8.379 -25.099 1.00 95.56 90 GLU A O 1
ATOM 715 N N . ALA A 1 91 ? 22.574 -10.121 -26.222 1.00 95.69 91 ALA A N 1
ATOM 716 C CA . ALA A 1 91 ? 22.393 -9.390 -27.471 1.00 95.69 91 ALA A CA 1
ATOM 717 C C . ALA A 1 91 ? 21.436 -8.199 -27.304 1.00 95.69 91 ALA A C 1
ATOM 719 O O . ALA A 1 91 ? 21.717 -7.111 -27.817 1.00 95.69 91 ALA A O 1
ATOM 720 N N . PHE A 1 92 ? 20.338 -8.374 -26.556 1.00 95.94 92 PHE A N 1
ATOM 721 C CA . PHE A 1 92 ? 19.440 -7.270 -26.208 1.00 95.94 92 PHE A CA 1
ATOM 722 C C . PHE A 1 92 ? 20.172 -6.191 -25.401 1.00 95.94 92 PHE A C 1
ATOM 724 O O . PHE A 1 92 ? 20.204 -5.031 -25.817 1.00 95.94 92 PHE A O 1
ATOM 731 N N . ALA A 1 93 ? 20.799 -6.573 -24.283 1.00 93.38 93 ALA A N 1
ATOM 732 C CA . ALA A 1 93 ? 21.485 -5.645 -23.389 1.00 93.38 93 ALA A CA 1
ATOM 733 C C . ALA A 1 93 ? 22.582 -4.858 -24.123 1.00 93.38 93 ALA A C 1
ATOM 735 O O . ALA A 1 93 ? 22.630 -3.633 -24.043 1.00 93.38 93 ALA A O 1
ATOM 736 N N . LYS A 1 94 ? 23.397 -5.536 -24.940 1.00 94.31 94 LYS A N 1
ATOM 737 C CA . LYS A 1 94 ? 24.449 -4.906 -25.749 1.00 94.31 94 LYS A CA 1
ATOM 738 C C . LYS A 1 94 ? 23.892 -3.915 -26.768 1.00 94.31 94 LYS A C 1
ATOM 740 O O . LYS A 1 94 ? 24.477 -2.853 -26.962 1.00 94.31 94 LYS A O 1
ATOM 745 N N . LYS A 1 95 ? 22.777 -4.243 -27.429 1.00 93.19 95 LYS A N 1
ATOM 746 C CA . LYS A 1 95 ? 22.148 -3.358 -28.422 1.00 93.19 95 LYS A CA 1
ATOM 747 C C . LYS A 1 95 ? 21.594 -2.077 -27.795 1.00 93.19 95 LYS A C 1
ATOM 749 O O . LYS A 1 95 ? 21.589 -1.043 -28.458 1.00 93.19 95 LYS A O 1
ATOM 754 N N . HIS A 1 96 ? 21.110 -2.162 -26.558 1.00 90.00 96 HIS A N 1
ATOM 755 C CA . HIS A 1 96 ? 20.442 -1.061 -25.863 1.00 90.00 96 HIS A CA 1
ATOM 756 C C . HIS A 1 96 ? 21.320 -0.349 -24.820 1.00 90.00 96 HIS A C 1
ATOM 758 O O . HIS A 1 96 ? 20.938 0.714 -24.341 1.00 90.00 96 HIS A O 1
ATOM 764 N N . GLY A 1 97 ? 22.533 -0.854 -24.564 1.00 89.00 97 GLY A N 1
ATOM 765 C CA . GLY A 1 97 ? 23.503 -0.238 -23.658 1.00 89.00 97 GLY A CA 1
ATOM 766 C C . GLY A 1 97 ? 23.255 -0.541 -22.178 1.00 89.00 97 GLY A C 1
ATOM 767 O O . GLY A 1 97 ? 23.627 0.268 -21.333 1.00 89.00 97 GLY A O 1
ATOM 768 N N . ASP A 1 98 ? 22.644 -1.684 -21.856 1.00 90.06 98 ASP A N 1
ATOM 769 C CA . ASP A 1 98 ? 22.305 -2.075 -20.483 1.00 90.06 98 ASP A CA 1
ATOM 770 C C . ASP A 1 98 ? 23.178 -3.182 -19.915 1.00 90.06 98 ASP A C 1
ATOM 772 O O . ASP A 1 98 ? 23.921 -3.886 -20.599 1.00 90.06 98 ASP A O 1
ATOM 776 N N . ASN A 1 99 ? 22.992 -3.395 -18.616 1.00 91.19 99 ASN A N 1
ATOM 777 C CA . ASN A 1 99 ? 23.482 -4.560 -17.916 1.00 91.19 99 ASN A CA 1
ATOM 778 C C . ASN A 1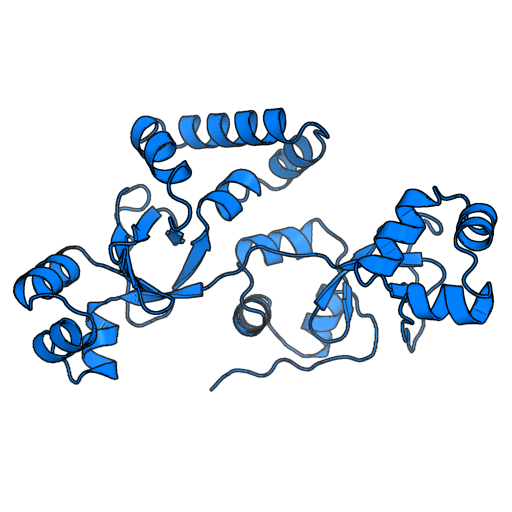 99 ? 22.572 -5.784 -18.163 1.00 91.19 99 ASN A C 1
ATOM 780 O O . ASN A 1 99 ? 21.364 -5.733 -17.928 1.00 91.19 99 ASN A O 1
ATOM 784 N N . VAL A 1 100 ? 23.156 -6.920 -18.561 1.00 94.31 100 VAL A N 1
ATOM 785 C CA . VAL A 1 100 ? 22.423 -8.183 -18.778 1.00 94.31 100 VAL A CA 1
ATOM 786 C C . VAL A 1 100 ? 21.651 -8.658 -17.539 1.00 94.31 100 VAL A C 1
ATOM 788 O O . VAL A 1 100 ? 20.557 -9.202 -17.671 1.00 94.31 100 VAL A O 1
ATOM 791 N N . ILE A 1 101 ? 22.182 -8.434 -16.333 1.00 92.94 101 ILE A N 1
ATOM 792 C CA . ILE A 1 101 ? 21.536 -8.805 -15.066 1.00 92.94 101 ILE A CA 1
ATOM 793 C C . ILE A 1 101 ? 20.247 -8.002 -14.890 1.00 92.94 101 ILE A C 1
ATOM 795 O O . ILE A 1 101 ? 19.217 -8.568 -14.524 1.00 92.94 101 ILE A O 1
ATOM 799 N N . PHE A 1 102 ? 20.286 -6.703 -15.201 1.00 93.38 102 PHE A N 1
ATOM 800 C CA . PHE A 1 102 ? 19.098 -5.854 -15.183 1.00 93.38 102 PHE A CA 1
ATOM 801 C C . PHE A 1 102 ? 18.054 -6.351 -16.186 1.00 93.38 102 PHE A C 1
ATOM 803 O O . PHE A 1 102 ? 16.905 -6.540 -15.806 1.00 93.38 102 PHE A O 1
ATOM 810 N N . VAL A 1 103 ? 18.450 -6.631 -17.432 1.00 93.81 103 VAL A N 1
ATOM 811 C CA . VAL A 1 103 ? 17.527 -7.089 -18.485 1.00 93.81 103 VAL A CA 1
ATOM 812 C C . VAL A 1 103 ? 16.868 -8.424 -18.128 1.00 93.81 103 VAL A C 1
ATOM 814 O O . VAL A 1 103 ? 15.655 -8.557 -18.278 1.00 93.81 103 VAL A O 1
ATOM 817 N N . LYS A 1 104 ? 17.639 -9.399 -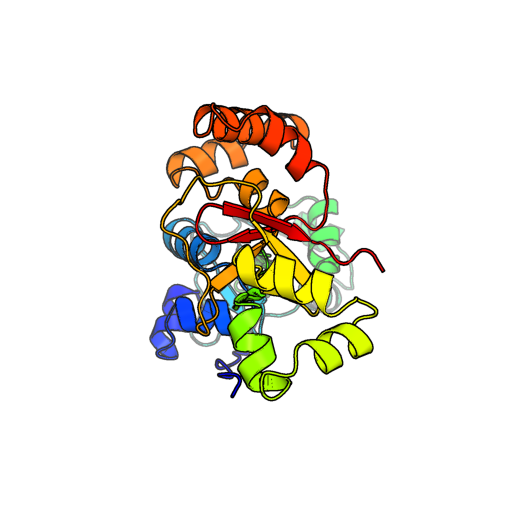17.624 1.00 94.44 104 LYS A N 1
ATOM 818 C CA . LYS A 1 104 ? 17.104 -10.690 -17.152 1.00 94.44 104 LYS A CA 1
ATOM 819 C C . LYS A 1 104 ? 16.105 -10.484 -16.015 1.00 94.44 104 LYS A C 1
ATOM 821 O O . LYS A 1 104 ? 14.957 -10.896 -16.130 1.00 94.44 104 LYS A O 1
ATOM 826 N N . SER A 1 105 ? 16.501 -9.737 -14.983 1.00 93.38 105 SER A N 1
ATOM 827 C CA . SER A 1 105 ? 15.618 -9.408 -13.859 1.00 93.38 105 SER A CA 1
ATOM 828 C C . SER A 1 105 ? 14.338 -8.700 -14.319 1.00 93.38 105 SER A C 1
ATOM 830 O O . SER A 1 105 ? 13.240 -9.057 -13.899 1.00 93.38 105 SER A O 1
ATOM 832 N N . ALA A 1 106 ? 14.445 -7.735 -15.232 1.00 93.81 106 ALA A N 1
ATOM 833 C CA . ALA A 1 106 ? 13.305 -7.020 -15.788 1.00 93.81 106 ALA A CA 1
ATOM 834 C C . ALA A 1 106 ? 12.347 -7.946 -16.554 1.00 93.81 106 ALA A C 1
ATOM 836 O O . ALA A 1 106 ? 11.129 -7.803 -16.441 1.00 93.81 106 ALA A O 1
ATOM 837 N N . ALA A 1 107 ? 12.880 -8.895 -17.329 1.00 94.88 107 ALA A N 1
ATOM 838 C CA . ALA A 1 107 ? 12.081 -9.852 -18.086 1.00 94.88 107 ALA A CA 1
ATOM 839 C C . ALA A 1 107 ? 11.347 -10.839 -17.165 1.00 94.88 107 ALA A C 1
ATOM 841 O O . ALA A 1 107 ? 10.165 -11.110 -17.392 1.00 94.88 107 ALA A O 1
ATOM 842 N N . ASP A 1 108 ? 12.016 -11.306 -16.109 1.00 93.25 108 ASP A N 1
ATOM 843 C CA . ASP A 1 108 ? 11.465 -12.246 -15.128 1.00 93.25 108 ASP A CA 1
ATOM 844 C C . ASP A 1 108 ? 10.393 -11.597 -14.239 1.00 93.25 108 ASP A C 1
ATOM 846 O O . ASP A 1 108 ? 9.415 -12.238 -13.859 1.00 93.25 108 ASP A O 1
ATOM 850 N N . ASN A 1 109 ? 10.531 -10.300 -13.949 1.00 91.94 109 ASN A N 1
ATOM 851 C CA . ASN A 1 109 ? 9.626 -9.551 -13.074 1.00 91.94 109 ASN A CA 1
ATOM 852 C C . ASN A 1 109 ? 8.517 -8.805 -13.836 1.00 91.94 109 ASN A C 1
ATOM 854 O O . ASN A 1 109 ? 8.020 -7.783 -13.371 1.00 91.94 109 ASN A O 1
ATOM 858 N N . GLY A 1 110 ? 8.112 -9.296 -15.012 1.00 93.19 110 GLY A N 1
ATOM 859 C CA . GLY A 1 110 ? 6.935 -8.777 -15.720 1.00 93.19 110 GLY A CA 1
ATOM 860 C C . GLY A 1 110 ? 7.126 -7.409 -16.381 1.00 93.19 110 GLY A C 1
ATOM 861 O O . GLY A 1 110 ? 6.149 -6.683 -16.581 1.00 93.19 110 GLY A O 1
ATOM 862 N N . GLY A 1 111 ? 8.363 -7.050 -16.732 1.00 95.56 111 GLY A N 1
ATOM 863 C CA . GLY A 1 111 ? 8.658 -5.830 -17.473 1.00 95.56 111 GLY A CA 1
ATOM 864 C C . GLY A 1 111 ? 7.938 -5.768 -18.821 1.00 95.56 111 GLY A C 1
ATOM 865 O O . GLY A 1 111 ? 7.723 -6.783 -19.492 1.00 95.56 111 GLY A O 1
ATOM 866 N N . LEU A 1 112 ? 7.580 -4.557 -19.239 1.00 96.62 112 LEU A N 1
ATOM 867 C CA . LEU A 1 112 ? 6.971 -4.268 -20.532 1.00 96.62 112 LEU A CA 1
ATOM 868 C C . LEU A 1 112 ? 7.970 -3.549 -21.434 1.00 96.62 112 LEU A C 1
ATOM 870 O O . LEU A 1 112 ? 8.648 -2.617 -21.012 1.00 96.62 112 LEU A O 1
ATOM 874 N N . TRP A 1 113 ? 8.011 -3.951 -22.698 1.00 94.88 113 TRP A N 1
ATOM 875 C CA . TRP A 1 113 ? 8.708 -3.242 -23.758 1.00 94.88 113 TRP A CA 1
ATOM 876 C C . TRP A 1 113 ? 7.729 -2.377 -24.542 1.00 94.88 113 TRP A C 1
ATOM 878 O O . TRP A 1 113 ? 6.789 -2.888 -25.166 1.00 94.88 113 TRP A O 1
ATOM 888 N N . ILE A 1 114 ? 7.963 -1.065 -24.547 1.00 92.94 114 ILE A N 1
ATOM 889 C CA . ILE A 1 114 ? 7.135 -0.128 -25.299 1.00 92.94 114 ILE A CA 1
ATOM 890 C C . ILE A 1 114 ? 7.895 1.128 -25.702 1.00 92.94 114 ILE A C 1
ATOM 892 O O . ILE A 1 114 ? 8.673 1.663 -24.928 1.00 92.94 114 ILE A O 1
ATOM 896 N N . ALA A 1 115 ? 7.663 1.608 -26.928 1.00 88.06 115 ALA A N 1
ATOM 897 C CA . ALA A 1 115 ? 8.264 2.841 -27.451 1.00 88.06 115 ALA A CA 1
ATOM 898 C C . ALA A 1 115 ? 9.790 2.933 -27.229 1.00 88.06 115 ALA A C 1
ATOM 900 O O . ALA A 1 115 ? 10.326 4.011 -26.991 1.00 88.06 115 ALA A O 1
ATOM 901 N N . ARG A 1 116 ? 10.480 1.789 -27.363 1.00 88.06 116 ARG A N 1
ATOM 902 C CA . ARG A 1 116 ? 11.917 1.621 -27.098 1.00 88.06 116 ARG A CA 1
ATOM 903 C C . ARG A 1 116 ? 12.323 1.909 -25.657 1.00 88.06 116 ARG A C 1
ATOM 905 O O . ARG A 1 116 ? 13.397 2.444 -25.456 1.00 88.06 116 ARG A O 1
ATOM 912 N N . GLU A 1 117 ? 11.478 1.581 -24.692 1.00 91.69 117 GLU A N 1
ATOM 913 C CA . GLU A 1 117 ? 11.731 1.705 -23.258 1.00 91.69 117 GLU A CA 1
ATOM 914 C C . GLU A 1 117 ? 11.263 0.453 -22.522 1.00 91.69 117 GLU A C 1
ATOM 916 O O . GLU A 1 117 ? 10.360 -0.256 -22.985 1.00 91.69 117 GLU A O 1
ATOM 921 N N . ILE A 1 118 ? 11.873 0.208 -21.361 1.00 93.44 118 ILE A N 1
ATOM 922 C CA . ILE A 1 118 ? 11.434 -0.806 -20.408 1.00 93.44 118 ILE A CA 1
ATOM 923 C C . ILE A 1 118 ? 10.620 -0.117 -19.316 1.00 93.44 118 ILE A C 1
ATOM 925 O O . ILE A 1 118 ? 11.105 0.780 -18.618 1.00 93.44 118 ILE A O 1
ATOM 929 N N . LEU A 1 119 ? 9.376 -0.560 -19.158 1.00 94.69 119 LEU A N 1
ATOM 930 C CA . LEU A 1 119 ? 8.560 -0.239 -17.997 1.00 94.69 119 LEU A CA 1
ATOM 931 C C . LEU A 1 119 ? 8.588 -1.419 -17.028 1.00 94.69 119 LEU A C 1
ATOM 933 O O . LEU A 1 119 ? 8.409 -2.561 -17.450 1.00 94.69 119 LEU A O 1
ATOM 937 N N . LEU A 1 120 ? 8.791 -1.153 -15.743 1.00 94.19 120 LEU A N 1
ATOM 938 C CA . LEU A 1 120 ? 8.778 -2.176 -14.697 1.00 94.19 120 LEU A CA 1
ATOM 939 C C . LEU A 1 120 ? 7.560 -2.003 -13.794 1.00 94.19 120 LEU A C 1
ATOM 941 O O . LEU A 1 120 ? 7.144 -0.860 -13.586 1.00 94.19 120 LEU A O 1
ATOM 945 N N . PRO A 1 121 ? 6.974 -3.099 -13.273 1.00 93.00 121 PRO A N 1
ATOM 946 C CA . PRO A 1 121 ? 5.868 -2.997 -12.336 1.00 93.00 121 PRO A CA 1
ATOM 947 C C . PRO A 1 121 ? 6.225 -2.111 -11.147 1.00 93.00 121 PRO A C 1
ATOM 949 O O . PRO A 1 121 ? 7.314 -2.210 -10.579 1.00 93.00 121 PRO A O 1
ATOM 952 N N . TYR A 1 122 ? 5.285 -1.256 -10.775 1.00 90.00 122 TYR A N 1
ATOM 953 C CA . TYR A 1 122 ? 5.396 -0.357 -9.645 1.00 90.00 122 TYR A CA 1
ATOM 954 C C . TYR A 1 122 ? 4.364 -0.756 -8.590 1.00 90.00 122 TYR A C 1
ATOM 956 O O . TYR A 1 122 ? 3.160 -0.716 -8.839 1.00 90.00 122 TYR A O 1
ATOM 964 N N . ASN A 1 123 ? 4.836 -1.170 -7.415 1.00 88.25 123 ASN A N 1
ATOM 965 C CA . ASN A 1 123 ? 3.976 -1.657 -6.340 1.00 88.25 123 ASN A CA 1
ATOM 966 C C . ASN A 1 123 ? 3.843 -0.594 -5.252 1.00 88.25 123 ASN A C 1
ATOM 968 O O . ASN A 1 123 ? 4.792 -0.332 -4.515 1.00 88.25 123 ASN A O 1
ATOM 972 N N . LEU A 1 124 ? 2.647 -0.025 -5.134 1.00 90.88 124 LEU A N 1
ATOM 973 C CA . LEU A 1 124 ? 2.278 0.824 -4.007 1.00 90.88 124 LEU A CA 1
ATOM 974 C C . LEU A 1 124 ? 1.817 -0.024 -2.805 1.00 90.88 124 LEU A C 1
ATOM 976 O O . LEU A 1 124 ? 1.367 -1.161 -2.995 1.00 90.88 124 LEU A O 1
ATOM 980 N N . PRO A 1 125 ? 1.900 0.507 -1.568 1.00 92.69 125 PRO A N 1
ATOM 981 C CA . PRO A 1 125 ? 1.402 -0.174 -0.382 1.00 92.69 125 PRO A CA 1
ATOM 982 C C . PRO A 1 125 ? -0.066 -0.548 -0.526 1.00 92.69 125 PRO A C 1
ATOM 984 O O . PRO A 1 125 ? -0.889 0.250 -0.990 1.00 92.69 125 PRO A O 1
ATOM 987 N N . LYS A 1 126 ? -0.402 -1.754 -0.069 1.00 94.06 126 LYS A N 1
ATOM 988 C CA . LYS A 1 126 ? -1.790 -2.204 -0.047 1.00 94.06 126 LYS A CA 1
ATOM 989 C C . LYS A 1 126 ? -2.552 -1.504 1.069 1.00 94.06 126 LYS A C 1
ATOM 991 O O . LYS A 1 126 ? -2.088 -1.470 2.208 1.00 94.06 126 LYS A O 1
ATOM 996 N N . ALA A 1 127 ? -3.742 -1.025 0.744 1.00 95.00 127 ALA A N 1
ATOM 997 C CA . ALA A 1 127 ? -4.722 -0.583 1.716 1.00 95.00 127 ALA A CA 1
ATOM 998 C C . ALA A 1 127 ? -5.807 -1.638 1.903 1.00 95.00 127 ALA A C 1
ATOM 1000 O O . ALA A 1 127 ? -6.198 -2.356 0.981 1.00 95.00 127 ALA A O 1
ATOM 1001 N N . TYR A 1 128 ? -6.311 -1.700 3.124 1.00 94.19 128 TYR A N 1
ATOM 1002 C CA . TYR A 1 128 ? -7.376 -2.585 3.539 1.00 94.19 128 TYR A CA 1
ATOM 1003 C C . TYR A 1 128 ? -8.482 -1.752 4.178 1.00 94.19 128 TYR A C 1
ATOM 1005 O O . TYR A 1 128 ? -8.176 -0.870 4.981 1.00 94.19 128 TYR A O 1
ATOM 1013 N N . PRO A 1 129 ? -9.756 -2.017 3.865 1.00 93.62 129 PRO A N 1
ATOM 1014 C CA . PRO A 1 129 ? -10.848 -1.331 4.531 1.00 93.62 129 PRO A CA 1
ATOM 1015 C C . PRO A 1 129 ? -10.878 -1.743 6.007 1.00 93.62 129 PRO A C 1
ATOM 1017 O O . PRO A 1 129 ? -10.911 -2.935 6.329 1.00 93.62 129 PRO A O 1
ATOM 1020 N N . MET A 1 130 ? -10.866 -0.754 6.895 1.00 95.19 130 MET A N 1
ATOM 1021 C CA . MET A 1 130 ? -11.112 -0.928 8.319 1.00 95.19 130 MET A CA 1
ATOM 1022 C C . MET A 1 130 ? -12.363 -0.157 8.720 1.00 95.19 130 MET A C 1
ATOM 1024 O O . MET A 1 130 ? -12.465 1.043 8.485 1.00 95.19 130 MET A O 1
ATOM 1028 N N . VAL A 1 131 ? -13.291 -0.857 9.360 1.00 95.69 131 VAL A N 1
ATOM 1029 C CA . VAL A 1 131 ? -14.520 -0.287 9.927 1.00 95.69 131 VAL A CA 1
ATOM 1030 C C . VAL A 1 131 ? -14.522 -0.474 11.439 1.00 95.69 131 VAL A C 1
ATOM 1032 O O . VAL A 1 131 ? -13.723 -1.242 11.982 1.00 95.69 131 VAL A O 1
ATOM 1035 N N . SER A 1 132 ? -15.429 0.201 12.136 1.00 95.75 132 SER A N 1
ATOM 1036 C CA . SER A 1 132 ? -15.693 -0.080 13.546 1.00 95.75 132 SER A CA 1
ATOM 1037 C C . SER A 1 132 ? -16.148 -1.528 13.742 1.00 95.75 132 SER A C 1
ATOM 1039 O O . SER A 1 132 ? -17.016 -2.023 13.021 1.00 95.75 132 SER A O 1
ATOM 1041 N N . LEU A 1 133 ? -15.606 -2.204 14.760 1.00 95.62 133 LEU A N 1
ATOM 1042 C CA . LEU A 1 133 ? -16.070 -3.532 15.163 1.00 95.62 133 LEU A CA 1
ATOM 1043 C C . LEU A 1 133 ? -17.549 -3.507 15.573 1.00 95.62 133 LEU A C 1
ATOM 1045 O O . LEU A 1 133 ? -18.258 -4.472 15.314 1.00 95.62 133 LEU A O 1
ATOM 1049 N N . GLN A 1 134 ? -18.008 -2.417 16.200 1.00 94.81 134 GLN A N 1
ATOM 1050 C CA . GLN A 1 134 ? -19.421 -2.233 16.545 1.00 94.81 134 GLN A CA 1
ATOM 1051 C C . GLN A 1 134 ? -20.277 -2.334 15.282 1.00 94.81 134 GLN A C 1
ATOM 1053 O O . GLN A 1 134 ? -21.136 -3.204 15.204 1.00 94.81 134 GLN A O 1
ATOM 1058 N N . SER A 1 135 ? -19.980 -1.495 14.289 1.00 93.69 135 SER A N 1
ATOM 1059 C CA . SER A 1 135 ? -20.757 -1.420 13.053 1.00 93.69 135 SER A CA 1
ATOM 1060 C C . SER A 1 135 ? -20.719 -2.726 12.265 1.00 93.69 135 SER A C 1
ATOM 1062 O O . SER A 1 135 ? -21.740 -3.129 11.728 1.00 93.69 135 SER A O 1
ATOM 1064 N N . HIS A 1 136 ? -19.580 -3.426 12.245 1.00 94.69 136 HIS A N 1
ATOM 1065 C CA . HIS A 1 136 ? -19.485 -4.746 11.616 1.00 94.69 136 HIS A CA 1
ATOM 1066 C C . HIS A 1 136 ? -20.369 -5.799 12.308 1.00 94.69 136 HIS A C 1
ATOM 1068 O O . HIS A 1 136 ? -20.998 -6.612 11.639 1.00 94.69 136 HIS A O 1
ATOM 1074 N N . ILE A 1 137 ? -20.434 -5.797 13.645 1.00 94.69 137 ILE A N 1
ATOM 1075 C CA . ILE A 1 137 ? -21.300 -6.722 14.395 1.00 94.69 137 ILE A CA 1
ATOM 1076 C C . ILE A 1 137 ? -22.778 -6.370 14.182 1.00 94.69 137 ILE A C 1
ATOM 1078 O O . ILE A 1 137 ? -23.602 -7.264 14.015 1.00 94.69 137 ILE A O 1
ATOM 1082 N N . GLU A 1 138 ? -23.118 -5.083 14.157 1.00 93.75 138 GLU A N 1
ATOM 1083 C CA . GLU A 1 138 ? -24.478 -4.618 13.867 1.00 93.75 138 GLU A CA 1
ATOM 1084 C C . GLU A 1 138 ? -24.939 -5.035 12.466 1.00 93.75 138 GLU A C 1
ATOM 1086 O O . GLU A 1 138 ? -26.045 -5.552 12.325 1.00 93.75 138 GLU A O 1
ATOM 1091 N N . SER A 1 139 ? -24.092 -4.856 11.446 1.00 91.62 139 SER A N 1
ATOM 1092 C CA . SER A 1 139 ? -24.452 -5.130 10.052 1.00 91.62 139 SER A CA 1
ATOM 1093 C C . SER A 1 139 ? -24.461 -6.616 9.708 1.00 91.62 139 SER A C 1
ATOM 1095 O O . SER A 1 139 ? -25.389 -7.083 9.052 1.00 91.62 139 SER A O 1
ATOM 1097 N N . ASP A 1 140 ? -23.440 -7.359 10.141 1.00 92.94 140 ASP A N 1
ATOM 1098 C CA . ASP A 1 140 ? -23.183 -8.710 9.628 1.00 92.94 140 ASP A CA 1
ATOM 1099 C C . ASP A 1 140 ? -23.632 -9.803 10.612 1.00 92.94 140 ASP A C 1
ATOM 1101 O O . ASP A 1 140 ? -23.673 -10.978 10.252 1.00 92.94 140 ASP A O 1
ATOM 1105 N N . TYR A 1 141 ? -23.963 -9.423 11.853 1.00 92.44 141 TYR A N 1
ATOM 1106 C CA . TYR A 1 141 ? -24.377 -10.338 12.923 1.00 92.44 141 TYR A CA 1
ATOM 1107 C C . TYR A 1 141 ? -25.646 -9.866 13.648 1.00 92.44 141 TYR A C 1
ATOM 1109 O O . TYR A 1 141 ? -25.930 -10.372 14.729 1.00 92.44 141 TYR A O 1
ATOM 1117 N N . GLU A 1 142 ? -26.399 -8.904 13.102 1.00 92.44 142 GLU A N 1
ATOM 1118 C CA . GLU A 1 142 ? -27.649 -8.393 13.701 1.00 92.44 142 GLU A CA 1
ATOM 1119 C C . GLU A 1 142 ? -27.459 -7.897 15.156 1.00 92.44 142 GLU A C 1
ATOM 1121 O O . GLU A 1 142 ? -28.269 -8.155 16.043 1.00 92.44 142 GLU A O 1
ATOM 1126 N N . ASP A 1 143 ? -26.323 -7.238 15.419 1.00 88.88 143 ASP A N 1
ATOM 1127 C CA . ASP A 1 143 ? -25.837 -6.807 16.748 1.00 88.88 143 ASP A CA 1
ATOM 1128 C C . ASP A 1 143 ? -25.611 -7.956 17.763 1.00 88.88 143 ASP A C 1
ATOM 1130 O O . ASP A 1 143 ? -25.424 -7.759 18.969 1.00 88.88 143 ASP A O 1
ATOM 1134 N N . ASN A 1 144 ? -25.531 -9.201 17.288 1.00 91.25 144 ASN A N 1
ATOM 1135 C CA . ASN A 1 144 ? -25.289 -10.368 18.126 1.00 91.25 144 ASN A CA 1
ATOM 1136 C C . ASN A 1 144 ? -23.789 -10.578 18.405 1.00 91.25 144 ASN A C 1
ATOM 1138 O O . ASN A 1 144 ? -23.103 -11.414 17.810 1.00 91.25 144 ASN A O 1
ATOM 1142 N N . ALA A 1 145 ? -23.271 -9.844 19.393 1.00 90.44 145 ALA A N 1
ATOM 1143 C CA . ALA A 1 145 ? -21.880 -9.962 19.844 1.00 90.44 145 ALA A CA 1
ATOM 1144 C C . ALA A 1 145 ? -21.509 -11.365 20.372 1.00 90.44 145 ALA A C 1
ATOM 1146 O O . ALA A 1 145 ? -20.332 -11.737 20.357 1.00 90.44 145 ALA A O 1
ATOM 1147 N N . THR A 1 146 ? -22.487 -12.136 20.855 1.00 92.00 146 THR A N 1
ATOM 1148 C CA . THR A 1 146 ? -22.273 -13.515 21.317 1.00 92.00 146 THR A CA 1
ATOM 1149 C C . THR A 1 146 ? -22.006 -14.439 20.139 1.00 92.00 146 THR A C 1
ATOM 1151 O O . THR A 1 146 ? -21.062 -15.225 20.193 1.00 92.00 146 THR A O 1
ATOM 1154 N N . GLU A 1 147 ? -22.787 -14.311 19.067 1.00 93.00 147 GLU A N 1
ATOM 1155 C CA . GLU A 1 147 ? -22.604 -15.097 17.849 1.00 93.00 147 GLU A CA 1
ATOM 1156 C C . GLU A 1 147 ? -21.288 -14.751 17.152 1.00 93.00 147 GLU A C 1
ATOM 1158 O O . GLU A 1 147 ? -20.518 -15.655 16.823 1.00 93.00 147 GLU A O 1
ATOM 1163 N N . PHE A 1 148 ? -20.959 -13.458 17.043 1.00 94.25 148 PHE A N 1
ATOM 1164 C CA . PHE A 1 148 ? -19.634 -13.024 16.594 1.00 94.25 148 PHE A CA 1
ATOM 1165 C C . PHE A 1 148 ? -18.530 -13.665 17.445 1.00 94.25 148 PHE A C 1
ATOM 1167 O O . PHE A 1 148 ? -17.613 -14.295 16.922 1.00 94.25 148 PHE A O 1
ATOM 1174 N N . GLY A 1 149 ? -18.626 -13.554 18.775 1.00 91.88 149 GLY A N 1
ATOM 1175 C CA . GLY A 1 149 ? -17.657 -14.157 19.687 1.00 91.88 149 GLY A CA 1
ATOM 1176 C C . GLY A 1 149 ? -17.491 -15.655 19.436 1.00 91.88 149 GLY A C 1
ATOM 1177 O O . GLY A 1 149 ? -16.371 -16.123 19.269 1.00 91.88 149 GLY A O 1
ATOM 1178 N N . ARG A 1 150 ? -18.595 -16.397 19.329 1.00 91.50 150 ARG A N 1
ATOM 1179 C CA . ARG A 1 150 ? -18.596 -17.844 19.092 1.00 91.50 150 ARG A CA 1
ATOM 1180 C C . ARG A 1 150 ? -17.922 -18.220 17.771 1.00 91.50 150 ARG A C 1
ATOM 1182 O O . ARG A 1 150 ? -17.050 -19.087 17.774 1.00 91.50 150 ARG A O 1
ATOM 1189 N N . LEU A 1 151 ? -18.300 -17.570 16.669 1.00 91.12 151 LEU A N 1
ATOM 1190 C CA . LEU A 1 151 ? -17.749 -17.837 15.333 1.00 91.12 151 LEU A CA 1
ATOM 1191 C C . LEU A 1 151 ? -16.260 -17.504 15.239 1.00 91.12 151 LEU A C 1
ATOM 1193 O O . LEU A 1 151 ? -15.518 -18.170 14.521 1.00 91.12 151 LEU A O 1
ATOM 1197 N N . HIS A 1 152 ? -15.819 -16.526 16.026 1.00 89.31 152 HIS A N 1
ATOM 1198 C CA . HIS A 1 152 ? -14.425 -16.124 16.127 1.00 89.31 152 HIS A CA 1
ATOM 1199 C C . HIS A 1 152 ? -13.756 -16.671 17.393 1.00 89.31 152 HIS A C 1
ATOM 1201 O O . HIS A 1 152 ? -12.789 -16.092 17.844 1.00 89.31 152 HIS A O 1
ATOM 1207 N N . GLY A 1 153 ? -14.229 -17.738 18.047 1.00 88.69 153 GLY A N 1
ATOM 1208 C CA . GLY A 1 153 ? -13.516 -18.352 19.187 1.00 88.69 153 GLY A CA 1
ATOM 1209 C C . GLY A 1 153 ? -13.146 -17.394 20.343 1.00 88.69 153 GLY A C 1
ATOM 1210 O O . GLY A 1 153 ? -12.047 -17.475 20.909 1.00 88.69 153 GLY A O 1
ATOM 1211 N N . ARG A 1 154 ? -14.031 -16.449 20.677 1.00 90.88 154 ARG A N 1
ATOM 1212 C CA . ARG A 1 154 ? -13.899 -15.448 21.750 1.00 90.88 154 ARG A CA 1
ATOM 1213 C C . ARG A 1 154 ? -15.129 -15.416 22.649 1.00 90.88 154 ARG A C 1
ATOM 1215 O O . ARG A 1 154 ? -16.243 -15.726 22.242 1.00 90.88 154 ARG A O 1
ATOM 1222 N N . SER A 1 155 ? -14.932 -14.982 23.892 1.00 91.25 155 SER A N 1
ATOM 1223 C CA . SER A 1 155 ? -16.047 -14.771 24.814 1.00 91.25 155 SER A CA 1
ATOM 1224 C C . SER A 1 155 ? -16.789 -13.470 24.504 1.00 91.25 155 SER A C 1
ATOM 1226 O O . SER A 1 155 ? -16.188 -12.475 24.091 1.00 91.25 155 SER A O 1
ATOM 1228 N N . GLN A 1 156 ? -18.089 -13.439 24.801 1.00 91.88 156 GLN A N 1
ATOM 1229 C CA . GLN A 1 156 ? -18.907 -12.225 24.710 1.00 91.88 156 GLN A CA 1
ATOM 1230 C C . GLN A 1 156 ? -18.292 -11.059 25.508 1.00 91.88 156 GLN A C 1
ATOM 1232 O O . GLN A 1 156 ? -18.267 -9.922 25.042 1.00 91.88 156 GLN A O 1
ATOM 1237 N N . GLN A 1 157 ? -17.721 -11.341 26.687 1.00 92.19 157 GLN A N 1
ATOM 1238 C CA . GLN A 1 157 ? -17.044 -10.333 27.511 1.00 92.19 157 GLN A CA 1
ATOM 1239 C C . GLN A 1 157 ? -15.828 -9.718 26.806 1.00 92.19 157 GLN A C 1
ATOM 1241 O O . GLN A 1 157 ? -15.580 -8.518 26.923 1.00 92.19 157 GLN A O 1
ATOM 1246 N N . GLN A 1 158 ? -15.057 -10.524 26.075 1.00 92.50 158 GLN A N 1
ATOM 1247 C CA . GLN A 1 158 ? -13.911 -10.038 25.315 1.00 92.50 158 GLN A CA 1
ATOM 1248 C C . GLN A 1 158 ? -14.353 -9.154 24.146 1.00 92.50 158 GLN A C 1
ATOM 1250 O O . GLN A 1 158 ? -13.796 -8.071 23.970 1.00 92.50 158 GLN A O 1
ATOM 1255 N N . VAL A 1 159 ? -15.389 -9.569 23.413 1.00 93.31 159 VAL A N 1
ATOM 1256 C CA . VAL A 1 159 ? -15.984 -8.774 22.328 1.00 93.31 159 VAL A CA 1
ATOM 1257 C C . VAL A 1 159 ? -16.508 -7.441 22.867 1.00 93.31 159 VAL A C 1
ATOM 1259 O O . VAL A 1 159 ? -16.190 -6.389 22.319 1.00 93.31 159 VAL A O 1
ATOM 1262 N N . HIS A 1 160 ? -17.213 -7.453 24.001 1.00 92.25 160 HIS A N 1
ATOM 1263 C CA . HIS A 1 160 ? -17.697 -6.235 24.650 1.00 92.25 160 HIS A CA 1
ATOM 1264 C C . HIS A 1 160 ? -16.554 -5.272 25.019 1.00 92.25 160 HIS A C 1
ATOM 1266 O O . HIS A 1 160 ? -16.615 -4.083 24.709 1.00 92.25 160 HIS A O 1
ATOM 1272 N N . ARG A 1 161 ? -15.454 -5.777 25.599 1.00 92.81 161 ARG A N 1
ATOM 1273 C CA . ARG A 1 161 ? -14.261 -4.960 25.902 1.00 92.81 161 ARG A CA 1
ATOM 1274 C C . ARG A 1 161 ? -13.610 -4.365 24.654 1.00 92.81 161 ARG A C 1
ATOM 1276 O O . ARG A 1 161 ? -12.998 -3.305 24.748 1.00 92.81 161 ARG A O 1
ATOM 1283 N N . TRP A 1 162 ? -13.687 -5.044 23.513 1.00 93.94 162 TRP A N 1
ATOM 1284 C CA . TRP A 1 162 ? -13.191 -4.515 22.244 1.00 93.94 162 TRP A CA 1
ATOM 1285 C C . TRP A 1 162 ? -14.093 -3.412 21.693 1.00 93.94 162 TRP A C 1
ATOM 1287 O O . TRP A 1 162 ? -13.570 -2.367 21.310 1.00 93.94 162 TRP A O 1
ATOM 1297 N N . LYS A 1 163 ? -15.421 -3.588 21.747 1.00 90.81 163 LYS A N 1
ATOM 1298 C CA . LYS A 1 163 ? -16.402 -2.549 21.381 1.00 90.81 163 LYS A CA 1
ATOM 1299 C C . LYS A 1 163 ? -16.150 -1.260 22.186 1.00 90.81 163 LYS A C 1
ATOM 1301 O O . LYS A 1 163 ? -15.960 -0.200 21.601 1.00 90.81 163 LYS A O 1
ATOM 1306 N N . LEU A 1 164 ? -15.980 -1.372 23.510 1.00 90.06 164 LEU A N 1
ATOM 1307 C CA . LEU A 1 164 ? -15.676 -0.233 24.396 1.00 90.06 164 LEU A CA 1
ATOM 1308 C C . LEU A 1 164 ? -14.349 0.487 24.095 1.00 90.06 164 LEU A C 1
ATOM 1310 O O . LEU A 1 164 ? -14.155 1.619 24.525 1.00 90.06 164 LEU A O 1
ATOM 1314 N N . LYS A 1 165 ? -13.414 -0.162 23.394 1.00 90.06 165 LYS A N 1
ATOM 1315 C CA . LYS A 1 165 ? -12.099 0.401 23.046 1.00 90.06 165 LYS A CA 1
ATOM 1316 C C . LYS A 1 165 ? -12.024 0.908 21.607 1.00 90.06 165 LYS A C 1
ATOM 1318 O O . LYS A 1 165 ? -10.913 1.094 21.113 1.00 90.06 165 LYS A O 1
ATOM 1323 N N . ASN A 1 166 ? -13.168 1.096 20.944 1.00 88.50 166 ASN A N 1
ATOM 1324 C CA . ASN A 1 166 ? -13.236 1.503 19.540 1.00 88.50 166 ASN A CA 1
ATOM 1325 C C . ASN A 1 166 ? -12.357 0.597 18.648 1.00 88.50 166 ASN A C 1
ATOM 1327 O O . ASN A 1 166 ? -11.502 1.055 17.890 1.00 88.50 166 ASN A O 1
ATOM 1331 N N . ALA A 1 167 ? -12.491 -0.723 18.828 1.00 94.50 167 ALA A N 1
ATOM 1332 C CA . ALA A 1 167 ? -11.755 -1.694 18.030 1.00 94.50 167 ALA A CA 1
ATOM 1333 C C . ALA A 1 167 ? -12.141 -1.598 16.550 1.00 94.50 167 ALA A C 1
ATOM 1335 O O . ALA A 1 167 ? -13.309 -1.404 16.220 1.00 94.50 167 ALA A O 1
ATOM 1336 N N . GLY A 1 168 ? -11.167 -1.808 15.672 1.00 95.75 168 GLY A N 1
ATOM 1337 C CA . GLY A 1 168 ? -11.385 -1.919 14.237 1.00 95.75 168 GLY A CA 1
ATOM 1338 C C . GLY A 1 168 ? -11.539 -3.365 13.790 1.00 95.75 168 GLY A C 1
ATOM 1339 O O . GLY A 1 168 ? -10.900 -4.269 14.335 1.00 95.75 168 GLY A O 1
ATOM 1340 N N . TRP A 1 169 ? -12.354 -3.577 12.766 1.00 95.38 169 TRP A N 1
ATOM 1341 C CA . TRP A 1 169 ? -12.437 -4.820 12.016 1.00 95.38 169 TRP A CA 1
ATOM 1342 C C . TRP A 1 169 ? -11.775 -4.638 10.654 1.00 95.38 169 TRP A C 1
ATOM 1344 O O . TRP A 1 169 ? -12.118 -3.723 9.909 1.00 95.38 169 TRP A O 1
ATOM 1354 N N . CYS A 1 170 ? -10.806 -5.494 10.335 1.00 93.56 170 CYS A N 1
ATOM 1355 C CA . CYS A 1 170 ? -10.069 -5.436 9.077 1.00 93.56 170 CYS A CA 1
ATOM 1356 C C . CYS A 1 170 ? -9.566 -6.835 8.705 1.00 93.56 170 CYS A C 1
ATOM 1358 O O . CYS A 1 170 ? -9.052 -7.559 9.556 1.00 93.56 170 CYS A O 1
ATOM 1360 N N . LYS A 1 171 ? -9.717 -7.239 7.437 1.00 89.06 171 LYS A N 1
ATOM 1361 C CA . LYS A 1 171 ? -9.259 -8.545 6.912 1.00 89.06 171 LYS A CA 1
ATOM 1362 C C . LYS A 1 171 ? -9.607 -9.753 7.804 1.00 89.06 171 LYS A C 1
ATOM 1364 O O . LYS A 1 171 ? -8.744 -10.593 8.056 1.00 89.06 171 LYS A O 1
ATOM 1369 N N . GLY A 1 172 ? -10.829 -9.837 8.327 1.00 90.06 172 GLY A N 1
ATOM 1370 C CA . GLY A 1 172 ? -11.225 -10.975 9.168 1.00 90.06 172 GLY A CA 1
ATOM 1371 C C . GLY A 1 172 ? -10.640 -10.965 10.587 1.00 90.06 172 GLY A C 1
ATOM 1372 O O . GLY A 1 172 ? -10.668 -11.987 11.263 1.00 90.06 172 GLY A O 1
ATOM 1373 N N . ASN A 1 173 ? -10.044 -9.854 11.024 1.00 93.88 173 ASN A N 1
ATOM 1374 C CA . ASN A 1 173 ? -9.340 -9.757 12.296 1.00 93.88 173 ASN A CA 1
ATOM 1375 C C . ASN A 1 173 ? -9.770 -8.506 13.073 1.00 93.88 173 ASN A C 1
ATOM 1377 O O . ASN A 1 173 ? -10.082 -7.459 12.502 1.00 93.88 173 ASN A O 1
ATOM 1381 N N . VAL A 1 174 ? -9.733 -8.617 14.404 1.00 95.19 174 VAL A N 1
ATOM 1382 C CA . VAL A 1 174 ? -9.977 -7.500 15.328 1.00 95.19 174 VAL A CA 1
ATOM 1383 C C . VAL A 1 174 ? -8.668 -6.788 15.645 1.00 95.19 174 VAL A C 1
ATOM 1385 O O . VAL A 1 174 ? -7.679 -7.420 16.029 1.00 95.19 174 VAL A O 1
ATOM 1388 N N . TYR A 1 175 ? -8.691 -5.465 15.568 1.00 95.94 175 TYR A N 1
ATOM 1389 C CA . TYR A 1 175 ? -7.568 -4.578 15.816 1.00 95.94 175 TYR A CA 1
ATOM 1390 C C . TYR A 1 175 ? -7.885 -3.595 16.942 1.00 95.94 175 TYR A C 1
ATOM 1392 O O . TYR A 1 175 ? -8.945 -2.983 16.964 1.00 95.94 175 TYR A O 1
ATOM 1400 N N . LEU A 1 176 ? -6.952 -3.406 17.875 1.00 94.62 176 LEU A N 1
ATOM 1401 C CA . LEU A 1 176 ? -7.079 -2.399 18.931 1.00 94.62 176 LEU A CA 1
ATOM 1402 C C . LEU A 1 176 ? -6.100 -1.257 18.718 1.00 94.62 176 LEU A C 1
ATOM 1404 O O . LEU A 1 176 ? -4.907 -1.513 18.533 1.00 94.62 176 LEU A O 1
ATOM 1408 N N . LYS A 1 177 ? -6.604 -0.027 18.846 1.00 93.50 177 LYS A N 1
ATOM 1409 C CA . LYS A 1 177 ? -5.817 1.205 18.899 1.00 93.50 177 LYS A CA 1
ATOM 1410 C C . LYS A 1 177 ? -4.800 1.132 20.044 1.00 93.50 177 LYS A C 1
ATOM 1412 O O . LYS A 1 177 ? -5.122 0.689 21.152 1.00 93.50 177 LYS A O 1
ATOM 1417 N N . ARG A 1 178 ? -3.545 1.486 19.763 1.00 92.62 178 ARG A N 1
ATOM 1418 C CA . ARG A 1 178 ? -2.422 1.423 20.717 1.00 92.62 178 ARG A CA 1
ATOM 1419 C C . ARG A 1 178 ? -1.744 2.757 20.974 1.00 92.62 178 ARG A C 1
ATOM 1421 O O . ARG A 1 178 ? -1.051 2.863 21.981 1.00 92.62 178 ARG A O 1
ATOM 1428 N N . THR A 1 179 ? -1.958 3.713 20.088 1.00 92.31 179 THR A N 1
ATOM 1429 C CA . THR A 1 179 ? -1.503 5.098 20.186 1.00 92.31 179 THR A CA 1
ATOM 1430 C C . THR A 1 179 ? -2.709 6.023 20.159 1.00 92.31 179 THR A C 1
ATOM 1432 O O . THR A 1 179 ? -3.820 5.585 19.878 1.00 92.31 179 THR A O 1
ATOM 1435 N N . ASP A 1 180 ? -2.487 7.287 20.466 1.00 90.81 180 ASP A N 1
ATOM 1436 C CA . ASP A 1 180 ? -3.471 8.364 20.406 1.00 90.81 180 ASP A CA 1
ATOM 1437 C C . ASP A 1 180 ? -2.837 9.599 19.753 1.00 90.81 180 ASP A C 1
ATOM 1439 O O . ASP A 1 180 ? -2.942 10.705 20.274 1.00 90.81 180 ASP A O 1
ATOM 1443 N N . PHE A 1 181 ? -2.134 9.409 18.627 1.00 90.75 181 PHE A N 1
ATOM 1444 C CA . PHE A 1 181 ? -1.580 10.550 17.890 1.00 90.75 181 PHE A CA 1
ATOM 1445 C C . PHE A 1 181 ? -2.699 11.406 17.300 1.00 90.75 181 PHE A C 1
ATOM 1447 O O . PHE A 1 181 ? -2.581 12.628 17.277 1.00 90.75 181 PHE A O 1
ATOM 1454 N N . ASN A 1 182 ? -3.783 10.758 16.865 1.00 88.31 182 ASN A N 1
ATOM 1455 C CA . ASN A 1 182 ? -5.029 11.403 16.490 1.00 88.31 182 ASN A CA 1
ATOM 1456 C C . ASN A 1 182 ? -6.115 11.060 17.533 1.00 88.31 182 ASN A C 1
ATOM 1458 O O . ASN A 1 182 ? -6.792 10.031 17.418 1.00 88.31 182 ASN A O 1
ATOM 1462 N N . PRO A 1 183 ? -6.272 11.862 18.603 1.00 84.12 183 PRO A N 1
ATOM 1463 C CA . PRO A 1 183 ? -7.222 11.561 19.676 1.00 84.12 183 PRO A CA 1
ATOM 1464 C C . PRO A 1 183 ? -8.676 11.566 19.188 1.00 84.12 183 PRO A C 1
ATOM 1466 O O . PRO A 1 183 ? -9.484 10.791 19.698 1.00 84.12 183 PRO A O 1
ATOM 1469 N N . ASP A 1 184 ? -8.973 12.351 18.153 1.00 86.19 184 ASP A N 1
ATOM 1470 C CA . ASP A 1 184 ? -10.313 12.508 17.583 1.00 86.19 184 ASP A CA 1
ATOM 1471 C C . ASP A 1 184 ? -10.671 11.391 16.590 1.00 86.19 184 ASP A C 1
ATOM 1473 O O . ASP A 1 184 ? -11.799 11.311 16.098 1.00 86.19 184 ASP A O 1
ATOM 1477 N N . LEU A 1 185 ? -9.728 10.485 16.301 1.00 85.56 185 LEU A N 1
ATOM 1478 C CA . LEU A 1 185 ? -9.970 9.370 15.400 1.00 85.56 185 LEU A CA 1
ATOM 1479 C C . LEU A 1 185 ? -10.951 8.362 16.010 1.00 85.56 185 LEU A C 1
ATOM 1481 O O . LEU A 1 185 ? -10.576 7.501 16.817 1.00 85.56 185 LEU A O 1
ATOM 1485 N N . LEU A 1 186 ? -12.187 8.412 15.517 1.00 83.88 186 LEU A N 1
ATOM 1486 C CA . LEU A 1 186 ? -13.214 7.395 15.713 1.00 83.88 186 LEU A CA 1
ATOM 1487 C C . LEU A 1 186 ? -13.353 6.534 14.455 1.00 83.88 186 LEU A C 1
ATOM 1489 O O . LEU A 1 186 ? -13.296 7.038 13.327 1.00 83.88 186 LEU A O 1
ATOM 1493 N N . LEU A 1 187 ? -13.507 5.222 14.653 1.00 89.56 187 LEU A N 1
ATOM 1494 C CA . LEU A 1 187 ? -13.856 4.318 13.564 1.00 89.56 187 LEU A CA 1
ATOM 1495 C C . LEU A 1 187 ? -15.376 4.326 13.445 1.00 89.56 187 LEU A C 1
ATOM 1497 O O . LEU A 1 187 ? -16.086 4.271 14.449 1.00 89.56 187 LEU A 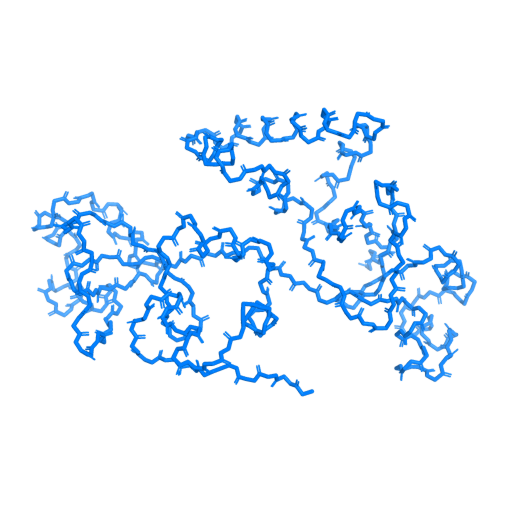O 1
ATOM 1501 N N . THR A 1 188 ? -15.869 4.391 12.218 1.00 89.75 188 THR A N 1
ATOM 1502 C CA . THR A 1 188 ? -17.299 4.431 11.912 1.00 89.75 188 THR A CA 1
ATOM 1503 C C . THR A 1 188 ? -17.661 3.232 11.035 1.00 89.75 188 THR A C 1
ATOM 1505 O O . THR A 1 188 ? -16.854 2.316 10.843 1.00 89.75 188 THR A O 1
ATOM 1508 N N . HIS A 1 189 ? -18.895 3.202 10.540 1.00 87.94 189 HIS A N 1
ATOM 1509 C CA . HIS A 1 189 ? -19.310 2.236 9.527 1.00 87.94 189 HIS A CA 1
ATOM 1510 C C . HIS A 1 189 ? -18.657 2.520 8.162 1.00 87.94 189 HIS A C 1
ATOM 1512 O O . HIS A 1 189 ? -18.497 1.602 7.360 1.00 87.94 189 HIS A O 1
ATOM 1518 N N . GLU A 1 190 ? -18.258 3.769 7.903 1.00 88.12 190 GLU A N 1
ATOM 1519 C CA . GLU A 1 190 ? -17.503 4.137 6.709 1.00 88.12 190 GLU A CA 1
ATOM 1520 C C . GLU A 1 190 ? -16.089 3.558 6.797 1.00 88.12 190 GLU A C 1
ATOM 1522 O O . GLU A 1 190 ? -15.394 3.682 7.810 1.00 88.12 190 GLU A O 1
ATOM 1527 N N . ALA A 1 191 ? -15.669 2.879 5.731 1.00 88.81 191 ALA A N 1
ATOM 1528 C CA . ALA A 1 191 ? -14.386 2.201 5.702 1.00 88.81 191 ALA A CA 1
ATOM 1529 C C . ALA A 1 191 ? -13.234 3.205 5.603 1.00 88.81 191 ALA A C 1
ATOM 1531 O O . ALA A 1 191 ? -13.113 3.940 4.626 1.00 88.81 191 ALA A O 1
ATOM 1532 N N . LYS A 1 192 ? -12.334 3.151 6.583 1.00 92.44 192 LYS A N 1
ATOM 1533 C CA . LYS A 1 192 ? -11.072 3.892 6.599 1.00 92.44 192 LYS A CA 1
ATOM 1534 C C . LYS A 1 192 ? -9.952 3.038 6.026 1.00 92.44 192 LYS A C 1
ATOM 1536 O O . LYS A 1 192 ? -9.953 1.814 6.182 1.00 92.44 192 LYS A O 1
ATOM 1541 N N . GLN A 1 193 ? -8.978 3.659 5.363 1.00 93.88 193 GLN A N 1
ATOM 1542 C CA . GLN A 1 193 ? -7.841 2.921 4.816 1.00 93.88 193 GLN A CA 1
ATOM 1543 C C . GLN A 1 193 ? -6.861 2.522 5.927 1.00 93.88 193 GLN A C 1
ATOM 1545 O O . GLN A 1 193 ? -6.240 3.368 6.568 1.00 93.88 193 GLN A O 1
ATOM 1550 N N . ALA A 1 194 ? -6.689 1.216 6.115 1.00 95.62 194 ALA A N 1
ATOM 1551 C CA . ALA A 1 194 ? -5.639 0.630 6.931 1.00 95.62 194 ALA A CA 1
ATOM 1552 C C . ALA A 1 194 ? -4.491 0.133 6.049 1.00 95.62 194 ALA A C 1
ATOM 1554 O O . ALA A 1 194 ? -4.710 -0.617 5.100 1.00 95.62 194 ALA A O 1
ATOM 1555 N N . VAL A 1 195 ? -3.261 0.499 6.385 1.00 96.19 195 VAL A N 1
ATOM 1556 C CA . VAL A 1 195 ? -2.036 0.054 5.699 1.00 96.19 195 VAL A CA 1
ATOM 1557 C C . VAL A 1 195 ? -1.103 -0.596 6.715 1.00 96.19 195 VAL A C 1
ATOM 1559 O O . VAL A 1 195 ? -1.159 -0.263 7.897 1.00 96.19 195 VAL A O 1
ATOM 1562 N N . LEU A 1 196 ? -0.243 -1.529 6.300 1.00 95.81 196 LEU A N 1
ATOM 1563 C CA . LEU A 1 196 ? 0.760 -2.077 7.215 1.00 95.81 196 LEU A CA 1
ATOM 1564 C C . LEU A 1 196 ? 1.644 -0.947 7.747 1.00 95.81 196 LEU A C 1
ATOM 1566 O O . LEU A 1 196 ? 2.147 -0.121 6.985 1.00 95.81 196 LEU A O 1
ATOM 1570 N N . PHE A 1 197 ? 1.853 -0.916 9.062 1.00 96.12 197 PHE A N 1
ATOM 1571 C CA . PHE A 1 197 ? 2.608 0.161 9.694 1.00 96.12 197 PHE A CA 1
ATOM 1572 C C . PHE A 1 197 ? 4.056 0.209 9.190 1.00 96.12 197 PHE A C 1
ATOM 1574 O O . PHE A 1 197 ? 4.611 1.289 9.007 1.00 96.12 197 PHE A O 1
ATOM 1581 N N . THR A 1 198 ? 4.656 -0.946 8.896 1.00 94.62 198 THR A N 1
ATOM 1582 C CA . THR A 1 198 ? 5.992 -1.027 8.294 1.00 94.62 198 THR A CA 1
ATOM 1583 C C . THR A 1 198 ? 6.037 -0.442 6.889 1.00 94.62 198 THR A C 1
ATOM 1585 O O . THR A 1 198 ? 6.994 0.260 6.575 1.00 94.62 198 THR A O 1
ATOM 1588 N N . ASP A 1 199 ? 5.015 -0.687 6.067 1.00 93.81 199 ASP A N 1
ATOM 1589 C CA . ASP A 1 199 ? 4.946 -0.144 4.706 1.00 93.81 199 ASP A CA 1
ATOM 1590 C C . ASP A 1 199 ? 4.762 1.373 4.763 1.00 93.81 199 ASP A C 1
ATOM 1592 O O . ASP A 1 199 ? 5.462 2.110 4.070 1.00 93.81 199 ASP A O 1
ATOM 1596 N N . TYR A 1 200 ? 3.892 1.850 5.660 1.00 94.25 200 TYR A N 1
ATOM 1597 C CA . TYR A 1 200 ? 3.697 3.277 5.899 1.00 94.25 200 TYR A CA 1
ATOM 1598 C C . TYR A 1 200 ? 4.997 3.972 6.347 1.00 94.25 200 TYR A C 1
ATOM 1600 O O . TYR A 1 200 ? 5.429 4.977 5.776 1.00 94.25 200 TYR A O 1
ATOM 1608 N N . LEU A 1 201 ? 5.648 3.409 7.367 1.00 94.38 201 LEU A N 1
ATOM 1609 C CA . LEU A 1 201 ? 6.849 3.972 7.971 1.00 94.38 201 LEU A CA 1
ATOM 1610 C C . LEU A 1 201 ? 8.044 3.936 7.016 1.00 94.38 201 LEU A C 1
ATOM 1612 O O . LEU A 1 201 ? 8.716 4.947 6.827 1.00 94.38 201 LEU A O 1
ATOM 1616 N N . PHE A 1 202 ? 8.345 2.774 6.434 1.00 92.38 202 PHE A N 1
ATOM 1617 C CA . PHE A 1 202 ? 9.541 2.598 5.609 1.00 92.38 202 PHE A CA 1
ATOM 1618 C C . PHE A 1 202 ? 9.361 3.069 4.166 1.00 92.38 202 PHE A C 1
ATOM 1620 O O . PHE A 1 202 ? 10.362 3.274 3.480 1.00 92.38 202 PHE A O 1
ATOM 1627 N N . GLY A 1 203 ? 8.123 3.316 3.734 1.00 88.81 203 GLY A N 1
ATOM 1628 C CA . GLY A 1 203 ? 7.843 4.131 2.555 1.00 88.81 203 GLY A CA 1
ATOM 1629 C C . GLY A 1 203 ? 7.953 5.638 2.810 1.00 88.81 203 GLY A C 1
ATOM 1630 O O . GLY A 1 203 ? 7.959 6.414 1.859 1.00 88.81 203 GLY A O 1
ATOM 1631 N N . GLY A 1 204 ? 8.082 6.070 4.072 1.00 90.94 204 GLY A N 1
ATOM 1632 C CA . GLY A 1 204 ? 8.289 7.475 4.425 1.00 90.94 204 GLY A CA 1
ATOM 1633 C C . GLY A 1 204 ? 7.078 8.369 4.160 1.00 90.94 204 GLY A C 1
ATOM 1634 O O . GLY A 1 204 ? 7.247 9.571 3.998 1.00 90.94 204 GLY A O 1
ATOM 1635 N N . TYR A 1 205 ? 5.863 7.813 4.131 1.00 90.25 205 TYR A N 1
ATOM 1636 C CA . TYR A 1 205 ? 4.632 8.544 3.782 1.00 90.25 205 TYR A CA 1
ATOM 1637 C C . TYR A 1 205 ? 4.164 9.548 4.850 1.00 90.25 205 TYR A C 1
ATOM 1639 O O . TYR A 1 205 ? 3.137 10.196 4.690 1.00 90.25 205 TYR A O 1
ATOM 1647 N N . PHE A 1 206 ? 4.909 9.664 5.949 1.00 90.69 206 PHE A N 1
ATOM 1648 C CA . PHE A 1 206 ? 4.717 10.685 6.977 1.00 90.69 206 PHE A CA 1
ATOM 1649 C C . PHE A 1 206 ? 5.560 11.947 6.734 1.00 90.69 206 PHE A C 1
ATOM 1651 O O . PHE A 1 206 ? 5.413 12.921 7.467 1.00 90.69 206 PHE A O 1
ATOM 1658 N N . LEU A 1 207 ? 6.480 11.908 5.766 1.00 89.19 207 LEU A N 1
ATOM 1659 C CA . LEU A 1 207 ? 7.335 13.032 5.402 1.00 89.19 207 LEU A CA 1
ATOM 1660 C C . LEU A 1 207 ? 6.742 13.793 4.213 1.00 89.19 207 LEU A C 1
ATOM 1662 O O . LEU A 1 207 ? 6.076 13.186 3.370 1.00 89.19 207 LEU A O 1
ATOM 1666 N N . PRO A 1 208 ? 7.062 15.089 4.073 1.00 85.25 208 PRO A N 1
ATOM 1667 C CA . PRO A 1 208 ? 6.858 15.791 2.819 1.00 85.25 208 PRO A CA 1
ATOM 1668 C C . PRO A 1 208 ? 7.576 15.088 1.658 1.00 85.25 208 PRO A C 1
ATOM 1670 O O . PRO A 1 208 ? 8.708 14.615 1.797 1.00 85.25 208 PRO A O 1
ATOM 1673 N N . ALA A 1 209 ? 6.929 15.114 0.496 1.00 74.75 209 ALA A N 1
ATOM 1674 C CA . ALA A 1 209 ? 7.448 14.828 -0.840 1.00 74.75 209 ALA A CA 1
ATOM 1675 C C . ALA A 1 209 ? 8.982 14.891 -0.993 1.00 74.75 209 ALA A C 1
ATOM 1677 O O . ALA A 1 209 ? 9.683 13.887 -1.154 1.00 74.75 209 ALA A O 1
ATOM 1678 N N . SER A 1 210 ? 9.517 16.108 -0.878 1.00 78.12 210 SER A N 1
ATOM 1679 C CA . SER A 1 210 ? 10.922 16.442 -1.106 1.00 78.12 210 SER A CA 1
ATOM 1680 C C . SER A 1 210 ? 11.879 15.716 -0.160 1.00 78.12 210 SER A C 1
ATOM 1682 O O . SER A 1 210 ? 12.980 15.331 -0.558 1.00 78.12 210 SER A O 1
ATOM 1684 N N . GLU A 1 211 ? 11.471 15.505 1.091 1.00 82.38 211 GLU A N 1
ATOM 1685 C CA . GLU A 1 211 ? 12.280 14.810 2.094 1.00 82.38 211 GLU A CA 1
ATOM 1686 C C . GLU A 1 211 ? 12.252 13.297 1.878 1.00 82.38 211 GLU A C 1
ATOM 1688 O O . GLU A 1 211 ? 13.285 12.629 1.983 1.00 82.38 211 GLU A O 1
ATOM 1693 N N . ARG A 1 212 ? 11.090 12.754 1.503 1.00 81.56 212 ARG A N 1
ATOM 1694 C CA . ARG A 1 212 ? 10.924 11.334 1.187 1.00 81.56 212 ARG A CA 1
ATOM 1695 C C . ARG A 1 212 ? 11.823 10.917 0.025 1.00 81.56 212 ARG A C 1
ATOM 1697 O O . ARG A 1 212 ? 12.514 9.905 0.131 1.00 81.56 212 ARG A O 1
ATOM 1704 N N . VAL A 1 213 ? 11.879 11.722 -1.039 1.00 73.56 213 VAL A N 1
ATOM 1705 C CA . VAL A 1 213 ? 12.754 11.485 -2.196 1.00 73.56 213 VAL A CA 1
ATOM 1706 C C . VAL A 1 213 ? 14.226 11.453 -1.773 1.00 73.56 213 VAL A C 1
ATOM 1708 O O . VAL A 1 213 ? 14.945 10.527 -2.147 1.00 73.56 213 VAL A O 1
ATOM 1711 N N . SER A 1 214 ? 14.675 12.399 -0.943 1.00 75.50 214 SER A N 1
ATOM 1712 C CA . SER A 1 214 ? 16.053 12.428 -0.423 1.00 75.50 214 SER A CA 1
ATOM 1713 C C . SER A 1 214 ? 16.421 11.139 0.326 1.00 75.50 214 SER A C 1
ATOM 1715 O O . SER A 1 214 ? 17.472 10.541 0.087 1.00 75.50 214 SER A O 1
ATOM 1717 N N . VAL A 1 215 ? 15.516 10.642 1.175 1.00 78.88 215 VAL A N 1
ATOM 1718 C CA . VAL A 1 215 ? 15.727 9.397 1.928 1.00 78.88 215 VAL A CA 1
ATOM 1719 C C . VAL A 1 215 ? 15.643 8.156 1.026 1.00 78.88 215 VAL A C 1
A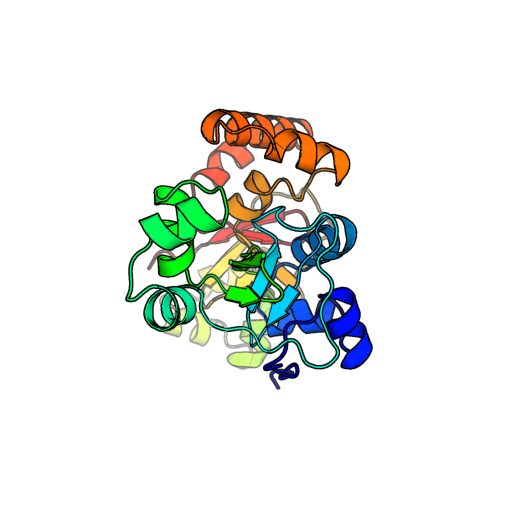TOM 1721 O O . VAL A 1 215 ? 16.397 7.200 1.222 1.00 78.88 215 VAL A O 1
ATOM 1724 N N . ALA A 1 216 ? 14.768 8.164 0.016 1.00 72.81 216 ALA A N 1
ATOM 1725 C CA . ALA A 1 216 ? 14.599 7.067 -0.937 1.00 72.81 216 ALA A CA 1
ATOM 1726 C C . ALA A 1 216 ? 15.837 6.838 -1.820 1.00 72.81 216 ALA A C 1
ATOM 1728 O O . ALA A 1 216 ? 16.128 5.689 -2.155 1.00 72.81 216 ALA A O 1
ATOM 1729 N N . HIS A 1 217 ? 16.590 7.898 -2.138 1.00 71.38 217 HIS A N 1
ATOM 1730 C CA . HIS A 1 217 ? 17.819 7.825 -2.934 1.00 71.38 217 HIS A CA 1
ATOM 1731 C C . HIS A 1 217 ? 19.004 7.173 -2.205 1.00 71.38 217 HIS A C 1
ATOM 1733 O O . HIS A 1 217 ? 20.013 6.885 -2.848 1.00 71.38 217 HIS A O 1
ATOM 1739 N N . ASN A 1 218 ? 18.915 6.903 -0.893 1.00 77.00 218 ASN A N 1
ATOM 1740 C CA . ASN A 1 218 ? 19.959 6.148 -0.203 1.00 77.00 218 ASN A CA 1
ATOM 1741 C C . ASN A 1 218 ? 19.911 4.664 -0.642 1.00 77.00 218 ASN A C 1
ATOM 1743 O O . ASN A 1 218 ? 18.941 3.966 -0.318 1.00 77.00 218 ASN A O 1
ATOM 1747 N N . PRO A 1 219 ? 20.953 4.143 -1.325 1.00 77.25 219 PRO A N 1
ATOM 1748 C CA . PRO A 1 219 ? 20.972 2.756 -1.792 1.00 77.25 219 PRO A CA 1
ATOM 1749 C C . PRO A 1 219 ? 21.084 1.740 -0.640 1.00 77.25 219 PRO A C 1
ATOM 1751 O O . PRO A 1 219 ? 20.783 0.558 -0.814 1.00 77.25 219 PRO A O 1
ATOM 1754 N N . ASN A 1 220 ? 21.498 2.172 0.555 1.00 87.25 220 ASN A N 1
ATOM 1755 C CA . ASN A 1 220 ? 21.602 1.332 1.738 1.00 87.25 220 ASN A CA 1
ATOM 1756 C C . ASN A 1 220 ? 20.255 1.240 2.473 1.00 87.25 220 ASN A C 1
ATOM 1758 O O . ASN A 1 220 ? 19.919 2.056 3.332 1.00 87.25 220 ASN A O 1
ATOM 1762 N N . ILE A 1 221 ? 19.507 0.169 2.192 1.00 87.50 221 ILE A N 1
ATOM 1763 C CA . ILE A 1 221 ? 18.182 -0.100 2.779 1.00 87.50 221 ILE A CA 1
ATOM 1764 C C . ILE A 1 221 ? 18.204 -0.071 4.318 1.00 87.50 221 ILE A C 1
ATOM 1766 O O . ILE A 1 221 ? 17.287 0.467 4.940 1.00 87.50 221 ILE A O 1
ATOM 1770 N N . LYS A 1 222 ? 19.248 -0.624 4.954 1.00 90.19 222 LYS A N 1
ATOM 1771 C CA . LYS A 1 222 ? 19.345 -0.667 6.425 1.00 90.19 222 LYS A CA 1
ATOM 1772 C C . LYS A 1 222 ? 19.473 0.733 7.013 1.00 90.19 222 LYS A C 1
ATOM 1774 O O . LYS A 1 222 ? 18.849 1.037 8.029 1.00 90.19 222 LYS A O 1
ATOM 1779 N N . GLU A 1 223 ? 20.283 1.573 6.379 1.00 90.19 223 GLU A N 1
ATOM 1780 C CA . GLU A 1 223 ? 20.456 2.963 6.784 1.00 90.19 223 GLU A CA 1
ATOM 1781 C C . GLU A 1 223 ? 19.182 3.770 6.537 1.00 90.19 223 GLU A C 1
ATOM 1783 O O . GLU A 1 223 ? 18.717 4.457 7.445 1.00 90.19 223 GLU A O 1
ATOM 1788 N N . ARG A 1 224 ? 18.541 3.591 5.377 1.00 91.44 224 ARG A N 1
ATOM 1789 C CA . ARG A 1 224 ? 17.247 4.204 5.055 1.00 91.44 224 ARG A CA 1
ATOM 1790 C C . ARG A 1 224 ? 16.190 3.899 6.116 1.00 91.44 224 ARG A C 1
ATOM 1792 O O . ARG A 1 224 ? 15.572 4.813 6.657 1.00 91.44 224 ARG A O 1
ATOM 1799 N N . HIS A 1 225 ? 16.014 2.624 6.466 1.00 93.25 225 HIS A N 1
ATOM 1800 C CA . HIS A 1 225 ? 15.045 2.211 7.486 1.00 93.25 225 HIS A CA 1
ATOM 1801 C C . HIS A 1 225 ? 15.381 2.798 8.861 1.00 93.25 225 HIS A C 1
ATOM 1803 O O . HIS A 1 225 ? 14.481 3.230 9.582 1.00 93.25 225 HIS A O 1
ATOM 1809 N N . ARG A 1 226 ? 16.670 2.853 9.224 1.00 93.25 226 ARG A N 1
ATOM 1810 C CA . ARG A 1 226 ? 17.119 3.481 10.473 1.00 93.25 226 ARG A CA 1
ATOM 1811 C C . ARG A 1 226 ? 16.773 4.972 10.500 1.00 93.25 226 ARG A C 1
ATOM 1813 O O . ARG A 1 226 ? 16.260 5.442 11.514 1.00 93.25 226 ARG A O 1
ATOM 1820 N N . THR A 1 227 ? 17.014 5.689 9.406 1.00 93.81 227 THR A N 1
ATOM 1821 C CA . THR A 1 227 ? 16.721 7.122 9.280 1.00 93.81 227 THR A CA 1
ATOM 1822 C C . THR A 1 227 ? 15.224 7.402 9.363 1.00 93.81 227 THR A C 1
ATOM 1824 O O . THR A 1 227 ? 14.820 8.204 10.199 1.00 93.81 227 THR A O 1
ATOM 1827 N N . LEU A 1 228 ? 14.390 6.697 8.591 1.00 95.06 228 LEU A N 1
ATOM 1828 C CA . LEU A 1 228 ? 12.930 6.872 8.627 1.00 95.06 228 LEU A CA 1
ATOM 1829 C C . LEU A 1 228 ? 12.355 6.573 10.011 1.00 95.06 228 LEU A C 1
ATOM 1831 O O . LEU A 1 228 ? 11.569 7.350 10.547 1.00 95.06 228 LEU A O 1
ATOM 1835 N N . LYS A 1 229 ? 12.810 5.486 10.641 1.00 95.06 229 LYS A N 1
ATOM 1836 C CA . LYS A 1 229 ? 12.405 5.147 12.005 1.00 95.06 229 LYS A CA 1
ATOM 1837 C C . LYS A 1 229 ? 12.784 6.244 13.003 1.00 95.06 229 LYS A C 1
ATOM 1839 O O . LYS A 1 229 ? 11.982 6.562 13.877 1.00 95.06 229 LYS A O 1
ATOM 1844 N N . ARG A 1 230 ? 13.991 6.810 12.896 1.00 95.19 230 ARG A N 1
ATOM 1845 C CA . ARG A 1 230 ? 14.439 7.918 13.752 1.00 95.19 230 ARG A CA 1
ATOM 1846 C C . ARG A 1 230 ? 13.539 9.144 13.576 1.00 95.19 230 ARG A C 1
ATOM 1848 O O . ARG A 1 230 ? 13.000 9.614 14.571 1.00 95.19 230 ARG A O 1
ATOM 1855 N N . LEU A 1 231 ? 13.330 9.595 12.338 1.00 94.19 231 LEU A N 1
ATOM 1856 C CA . LEU A 1 231 ? 12.505 10.770 12.027 1.00 94.19 231 LEU A CA 1
ATOM 1857 C C . LEU A 1 231 ? 11.066 10.610 12.534 1.00 94.19 231 LEU A C 1
ATOM 1859 O O . LEU A 1 231 ? 10.525 11.501 13.181 1.00 94.19 231 LEU A O 1
ATOM 1863 N N . PHE A 1 232 ? 10.463 9.437 12.329 1.00 95.31 232 PHE A N 1
ATOM 1864 C CA . PHE A 1 232 ? 9.113 9.163 12.819 1.00 95.31 232 PHE A CA 1
ATOM 1865 C C . PHE A 1 232 ? 9.018 9.219 14.350 1.00 95.31 232 PHE A C 1
ATOM 1867 O O . PHE A 1 232 ? 8.064 9.759 14.908 1.00 95.31 232 PHE A O 1
ATOM 1874 N N . LYS A 1 233 ? 10.026 8.682 15.050 1.00 94.94 233 LYS A N 1
ATOM 1875 C CA . LYS A 1 233 ? 10.098 8.741 16.516 1.00 94.94 233 LYS A CA 1
ATOM 1876 C C . LYS A 1 233 ? 10.304 10.162 17.028 1.00 94.94 233 LYS A C 1
ATOM 1878 O O . LYS A 1 233 ? 9.783 10.476 18.088 1.00 94.94 233 LYS A O 1
ATOM 1883 N N . GLU A 1 234 ? 11.047 10.998 16.311 1.00 94.06 234 GLU A N 1
ATOM 1884 C CA . GLU A 1 234 ? 11.229 12.413 16.656 1.00 94.06 234 GLU A CA 1
ATOM 1885 C C . GLU A 1 234 ? 9.909 13.182 16.532 1.00 94.06 234 GLU A C 1
ATOM 1887 O O . GLU A 1 234 ? 9.547 13.919 17.447 1.00 94.06 234 GLU A O 1
ATOM 1892 N N . MET A 1 235 ? 9.136 12.923 15.472 1.00 92.81 235 MET A N 1
ATOM 1893 C CA . MET A 1 235 ? 7.809 13.517 15.271 1.00 92.81 235 MET A CA 1
ATOM 1894 C C . MET A 1 235 ? 6.798 13.094 16.352 1.00 92.81 235 MET A C 1
ATOM 1896 O O . MET A 1 235 ? 5.947 13.882 16.756 1.00 92.81 235 MET A O 1
ATOM 1900 N N . PHE A 1 236 ? 6.923 11.871 16.874 1.00 92.19 236 PHE A N 1
ATOM 1901 C CA . PHE A 1 236 ? 6.037 11.308 17.897 1.00 92.19 236 PHE A CA 1
ATOM 1902 C C . PHE A 1 236 ? 6.786 10.904 19.177 1.00 92.19 236 PHE A C 1
ATOM 1904 O O . PHE A 1 236 ? 6.622 9.794 19.697 1.00 92.19 236 PHE A O 1
ATOM 1911 N N . ILE A 1 237 ? 7.602 11.816 19.716 1.00 91.56 237 ILE A N 1
ATOM 1912 C CA . ILE A 1 237 ? 8.571 11.525 20.789 1.00 91.56 237 ILE A CA 1
ATOM 1913 C C . ILE A 1 237 ? 7.967 10.844 22.025 1.00 91.56 237 ILE A C 1
ATOM 1915 O O . ILE A 1 237 ? 8.547 9.892 22.554 1.00 91.56 237 ILE A O 1
ATOM 1919 N N . LYS A 1 238 ? 6.753 11.243 22.430 1.00 90.69 238 LYS A N 1
ATOM 1920 C CA . LYS A 1 238 ? 6.011 10.657 23.564 1.00 90.69 238 LYS A CA 1
ATOM 1921 C C . LYS A 1 238 ? 5.754 9.148 23.403 1.00 90.69 238 LYS A C 1
ATOM 1923 O O . LYS A 1 238 ? 5.628 8.434 24.394 1.00 90.69 238 LYS A O 1
ATOM 1928 N N . TYR A 1 239 ? 5.728 8.646 22.171 1.00 90.44 239 TYR A N 1
ATOM 1929 C CA . TYR A 1 239 ? 5.409 7.258 21.833 1.00 90.44 239 TYR A CA 1
ATOM 1930 C C . TYR A 1 239 ? 6.618 6.484 21.305 1.00 90.44 239 TYR A C 1
ATOM 1932 O O . TYR A 1 239 ? 6.463 5.357 20.844 1.00 90.44 239 TYR A O 1
ATOM 1940 N N . SER A 1 240 ? 7.827 7.038 21.415 1.00 91.19 240 SER A N 1
ATOM 1941 C CA . SER A 1 240 ? 9.083 6.453 20.926 1.00 91.19 240 SER A CA 1
ATOM 1942 C C . SER A 1 240 ? 9.240 4.953 21.255 1.00 91.19 240 SER A C 1
ATOM 1944 O O . SER A 1 240 ? 9.491 4.142 20.359 1.00 91.19 240 SER A O 1
ATOM 1946 N N . ASN A 1 241 ? 8.977 4.552 22.506 1.00 91.00 241 ASN A N 1
ATOM 1947 C CA . ASN A 1 241 ? 9.037 3.146 22.938 1.00 91.00 241 ASN A CA 1
ATOM 1948 C C . ASN A 1 241 ? 7.907 2.283 22.352 1.00 91.00 241 ASN A C 1
ATOM 1950 O O . ASN A 1 241 ? 8.096 1.100 22.064 1.00 91.00 241 ASN A O 1
ATOM 1954 N N . GLN A 1 242 ? 6.712 2.855 22.193 1.00 91.44 242 GLN A N 1
ATOM 1955 C CA . GLN A 1 242 ? 5.576 2.153 21.595 1.00 91.44 242 GLN A CA 1
ATOM 1956 C C . GLN A 1 242 ? 5.809 1.917 20.103 1.00 91.44 242 GLN A C 1
ATOM 1958 O O . GLN A 1 242 ? 5.541 0.825 19.614 1.00 91.44 242 GLN A O 1
ATOM 1963 N N . ILE A 1 243 ? 6.377 2.898 19.405 1.00 93.81 243 ILE A N 1
ATOM 1964 C CA . ILE A 1 243 ? 6.783 2.788 18.004 1.00 93.81 243 ILE A CA 1
ATOM 1965 C C . ILE A 1 243 ? 7.791 1.646 17.844 1.00 93.81 243 ILE A C 1
ATOM 1967 O O . ILE A 1 243 ? 7.569 0.755 17.028 1.00 93.81 243 ILE A O 1
ATOM 1971 N N . ASP A 1 244 ? 8.849 1.606 18.666 1.00 92.81 244 ASP A N 1
ATOM 1972 C CA . ASP A 1 244 ? 9.827 0.507 18.644 1.00 92.81 244 ASP A CA 1
ATOM 1973 C C . ASP A 1 244 ? 9.166 -0.860 18.830 1.00 92.81 244 ASP A C 1
ATOM 1975 O O . ASP A 1 244 ? 9.470 -1.805 18.100 1.00 92.81 244 ASP A O 1
ATOM 1979 N N . ARG A 1 245 ? 8.239 -0.948 19.788 1.00 92.69 245 ARG A N 1
ATOM 1980 C CA . ARG A 1 245 ? 7.494 -2.169 20.078 1.00 92.69 245 ARG A CA 1
ATOM 1981 C C . ARG A 1 245 ? 6.601 -2.589 18.913 1.00 92.69 245 ARG A C 1
ATOM 1983 O O . ARG A 1 245 ? 6.546 -3.776 18.607 1.00 92.69 245 ARG A O 1
ATOM 1990 N N . TYR A 1 246 ? 5.869 -1.658 18.302 1.00 93.12 246 TYR A N 1
ATOM 1991 C CA . TYR A 1 246 ? 4.854 -1.992 17.304 1.00 93.12 246 TYR A CA 1
ATOM 1992 C C . TYR A 1 246 ? 5.419 -2.243 15.910 1.00 93.12 246 TYR A C 1
ATOM 1994 O O . TYR A 1 246 ? 4.909 -3.130 15.238 1.00 93.12 246 TYR A O 1
ATOM 2002 N N . ILE A 1 247 ? 6.537 -1.612 15.536 1.00 91.25 247 ILE A N 1
ATOM 2003 C CA . ILE A 1 247 ? 7.269 -1.948 14.298 1.00 91.25 247 ILE A CA 1
ATOM 2004 C C . ILE A 1 247 ? 7.685 -3.427 14.268 1.00 91.25 247 ILE A C 1
ATOM 2006 O O . ILE A 1 247 ? 7.752 -4.028 13.201 1.00 91.25 247 ILE A O 1
ATOM 2010 N N . ALA A 1 248 ? 7.971 -4.025 15.429 1.00 88.38 248 ALA A N 1
ATOM 2011 C CA . ALA A 1 248 ? 8.375 -5.427 15.518 1.00 88.38 248 ALA A CA 1
ATOM 2012 C C . ALA A 1 248 ? 7.218 -6.426 15.318 1.00 88.38 248 ALA A C 1
ATOM 2014 O O . ALA A 1 248 ? 7.476 -7.617 15.149 1.00 88.38 248 ALA A O 1
ATOM 2015 N N . TYR A 1 249 ? 5.957 -5.976 15.339 1.00 90.38 249 TYR A N 1
ATOM 2016 C CA . TYR A 1 249 ? 4.805 -6.833 15.063 1.00 90.38 249 TYR A CA 1
ATOM 2017 C C . TYR A 1 249 ? 4.394 -6.711 13.584 1.00 90.38 249 TYR A C 1
ATOM 2019 O O . TYR A 1 249 ? 3.960 -5.629 13.175 1.00 90.38 249 TYR A O 1
ATOM 2027 N N . PRO A 1 250 ? 4.459 -7.807 12.802 1.00 85.56 250 PRO A N 1
ATOM 2028 C CA . PRO A 1 250 ? 4.293 -7.770 11.345 1.00 85.56 250 PRO A CA 1
ATOM 2029 C C . PRO A 1 250 ? 2.887 -7.350 10.894 1.00 85.56 250 PRO A C 1
ATOM 2031 O O . PRO A 1 250 ? 2.738 -6.761 9.833 1.00 85.56 250 PRO A O 1
ATOM 2034 N N . ASP A 1 251 ? 1.870 -7.591 11.724 1.00 91.06 251 ASP A N 1
ATOM 2035 C CA . ASP A 1 251 ? 0.466 -7.303 11.411 1.00 91.06 251 ASP A CA 1
ATOM 2036 C C . ASP A 1 251 ? -0.039 -6.008 12.070 1.00 91.06 251 ASP A C 1
ATOM 2038 O O . ASP A 1 251 ? -1.234 -5.866 12.323 1.00 91.06 251 ASP A O 1
ATOM 2042 N N . THR A 1 252 ? 0.836 -5.071 12.437 1.00 95.38 252 THR A N 1
ATOM 2043 C CA . THR A 1 252 ? 0.365 -3.764 12.920 1.00 95.38 252 THR A CA 1
ATOM 2044 C C . THR A 1 252 ? -0.085 -2.894 11.758 1.00 95.38 252 THR A C 1
ATOM 2046 O O . THR A 1 252 ? 0.557 -2.845 10.712 1.00 95.38 252 THR A O 1
ATOM 2049 N N . MET A 1 253 ? -1.213 -2.216 11.943 1.00 96.31 253 MET A N 1
ATOM 2050 C CA . MET A 1 253 ? -1.822 -1.359 10.933 1.00 96.31 253 MET A CA 1
ATOM 2051 C C . MET A 1 253 ? -1.673 0.102 11.336 1.00 96.31 253 MET A C 1
ATOM 2053 O O . MET A 1 253 ? -1.820 0.444 12.508 1.00 96.31 253 MET A O 1
ATOM 2057 N N . TRP A 1 254 ? -1.408 0.954 10.359 1.00 96.00 254 TRP A N 1
ATOM 2058 C CA . TRP A 1 254 ? -1.562 2.395 10.440 1.00 96.00 254 TRP A CA 1
ATOM 2059 C C . TRP A 1 254 ? -2.925 2.783 9.869 1.00 96.00 254 TRP A C 1
ATOM 2061 O O . TRP A 1 254 ? -3.274 2.351 8.768 1.00 96.00 254 TRP A O 1
ATOM 2071 N N . VAL A 1 255 ? -3.689 3.575 10.619 1.00 95.12 255 VAL A N 1
ATOM 2072 C CA . VAL A 1 255 ? -5.034 4.022 10.235 1.00 95.12 255 VAL A CA 1
ATOM 2073 C C . VAL A 1 255 ? -5.189 5.478 10.643 1.00 95.12 255 VAL A C 1
ATOM 2075 O O . VAL A 1 255 ? -5.197 5.765 11.835 1.00 95.12 255 VAL A O 1
ATOM 2078 N N . GLU A 1 256 ? -5.272 6.381 9.661 1.00 88.94 256 GLU A N 1
ATOM 2079 C CA . GLU A 1 256 ? -5.578 7.817 9.840 1.00 88.94 256 GLU A CA 1
ATOM 2080 C C . GLU A 1 256 ? -4.883 8.506 11.029 1.00 88.94 256 GLU A C 1
ATOM 2082 O O . GLU A 1 256 ? -5.481 9.295 11.766 1.00 88.94 256 GLU A O 1
ATOM 2087 N N . GLY A 1 257 ? -3.599 8.209 11.227 1.00 90.50 257 GLY A N 1
ATOM 2088 C CA . GLY A 1 257 ? -2.846 8.809 12.319 1.00 90.50 257 GLY A CA 1
ATOM 2089 C C . GLY A 1 257 ? -2.701 7.934 13.553 1.00 90.50 257 GLY A C 1
ATOM 2090 O O . GLY A 1 257 ? -2.238 8.449 14.547 1.00 90.50 257 GLY A O 1
ATOM 2091 N N . ASP A 1 258 ? -3.053 6.648 13.555 1.00 94.88 258 ASP A N 1
ATOM 2092 C CA . ASP A 1 258 ? -2.831 5.792 14.725 1.00 94.88 258 ASP A CA 1
ATOM 2093 C C . ASP A 1 258 ? -2.378 4.371 14.396 1.00 94.88 258 ASP A C 1
ATOM 2095 O O . ASP A 1 258 ? -2.660 3.821 13.331 1.00 94.88 258 ASP A O 1
ATOM 2099 N N . ILE A 1 259 ? -1.685 3.755 15.360 1.00 95.38 259 ILE A N 1
ATOM 2100 C CA . ILE A 1 259 ? -1.228 2.369 15.296 1.00 95.38 259 ILE A CA 1
ATOM 2101 C C . ILE A 1 259 ? -2.272 1.455 15.929 1.00 95.38 259 ILE A C 1
ATOM 2103 O O . ILE A 1 259 ? -2.624 1.569 17.108 1.00 95.38 259 ILE A O 1
ATOM 2107 N N . TYR A 1 260 ? -2.687 0.464 15.156 1.00 95.81 260 TYR A N 1
ATOM 2108 C CA . TYR A 1 260 ? -3.629 -0.570 15.531 1.00 95.81 260 TYR A CA 1
ATOM 2109 C C . TYR A 1 260 ? -2.935 -1.931 15.555 1.00 95.81 260 TYR A C 1
ATOM 2111 O O . TYR A 1 260 ? -2.292 -2.350 14.593 1.00 95.81 260 TYR A O 1
ATOM 2119 N N . LYS A 1 261 ? -3.079 -2.663 16.663 1.00 94.94 261 LYS A N 1
ATOM 2120 C CA . LYS A 1 261 ? -2.511 -4.007 16.819 1.00 94.94 261 LYS A CA 1
ATOM 2121 C C . LYS A 1 261 ? -3.600 -5.064 16.697 1.00 94.94 261 LYS A C 1
ATOM 2123 O O . LYS A 1 261 ? -4.579 -5.028 17.450 1.00 94.94 261 LYS A O 1
ATOM 2128 N N . LYS A 1 262 ? -3.367 -6.061 15.847 1.00 94.19 262 LYS A N 1
ATOM 2129 C CA . LYS A 1 262 ? -4.163 -7.290 15.762 1.00 94.19 262 LYS A CA 1
ATOM 2130 C C . LYS A 1 262 ? -4.301 -7.975 17.132 1.00 94.19 262 LYS A C 1
ATOM 2132 O O . LYS A 1 262 ? -3.363 -7.997 17.932 1.00 94.19 262 LYS A O 1
ATOM 2137 N N . GLN A 1 263 ? -5.503 -8.451 17.447 1.00 90.06 263 GLN A N 1
ATOM 2138 C CA . GLN A 1 263 ? -5.841 -9.181 18.684 1.00 90.06 263 GLN A CA 1
ATOM 2139 C C . GLN A 1 263 ? -6.147 -10.664 18.444 1.00 90.06 263 GLN A C 1
ATOM 2141 O O . GLN A 1 263 ? -6.525 -11.391 19.361 1.00 90.06 263 GLN A O 1
ATOM 2146 N N . SER A 1 264 ? -6.053 -11.084 17.192 1.00 69.25 264 SER A N 1
ATOM 2147 C CA . SER A 1 264 ? -6.493 -12.375 16.684 1.00 69.25 264 SER A CA 1
ATOM 2148 C C . SER A 1 264 ? -5.271 -13.151 16.204 1.00 69.25 264 SER A C 1
ATOM 2150 O O . SER A 1 264 ? -5.053 -13.311 15.013 1.00 69.25 264 SER A O 1
ATOM 2152 N N . ASP A 1 265 ? -4.432 -13.578 17.142 1.00 58.38 265 ASP A N 1
ATOM 2153 C CA . ASP A 1 265 ? -3.476 -14.647 16.863 1.00 58.38 265 ASP A CA 1
ATOM 2154 C C . ASP A 1 265 ? -4.268 -15.941 17.084 1.00 58.38 265 ASP A C 1
ATOM 2156 O O . ASP A 1 265 ? -4.664 -16.244 18.216 1.00 58.38 265 ASP A O 1
ATOM 2160 N N . TRP A 1 266 ? -4.665 -16.577 15.986 1.00 52.25 266 TRP A N 1
ATOM 2161 C CA . TRP A 1 266 ? -5.312 -17.888 15.987 1.00 52.25 266 TRP A CA 1
ATOM 2162 C C . TRP A 1 266 ? -4.232 -18.955 15.888 1.00 52.25 266 TRP A C 1
ATOM 2164 O O . TRP A 1 266 ? -3.346 -18.782 15.018 1.00 52.25 266 TRP A O 1
#

Radius of gyration: 22.26 Å; chains: 1; bounding box: 52×35×59 Å

Sequence (266 aa):
MQNKIPSTKLVMDLPHYLEHFEVSSEEFALAKGIYLNALEIAINEERLFVCGDNLYYKATQYSPSLKLGKRPVPKTLSAHISTSFGGDHEAFAKKHGDNVIFVKSAADNGGLWIAREILLPYNLPKAYPMVSLQSHIESDYEDNATEFGRLHGRSQQQVHRWKLKNAGWCKGNVYLKRTDFNPDLLLTHEAKQAVLFTDYLFGGYFLPASERVSVAHNPNIKERHRTLKRLFKEMFIKYSNQIDRYIAYPDTMWVEGDIYKKQSDW